Protein AF-A0A2P6U4Z3-F1 (afdb_monomer_lite)

Radius of gyration: 22.41 Å; chains: 1; bounding box: 78×54×44 Å

Foldseek 3Di:
DWDKFDQWDDDDDQDDPQKDKDKDKDWCVVCVVADQDDVSVQVVVQVLCCLQCVVLACWDDQPQFTDRPQAGFKGWTKDGDDTIIMIMITGRQDDDPVRVVVDDDDPDDGPSCVPDDNVVRHDHVVVRDVDPVSSVVSSVVSCVVVVDDDDDDDVVVVVVVCVVPPDPTMDIDDPVVVVVVVVVVVVVVVVVVVVVVVVVVVVVVPDDDD

pLDDT: mean 88.11, std 13.68, range [38.81, 98.31]

Sequence (210 aa):
MTLIRRFTGGGTVVVDQDTLFTSLIMQHQSLPGVEPYPRPVMRYTEHLYDTVFGRHGPFHLRENDYCFGDVKFGGNAQAITKDRWLHHTSLLWDFQQPRMALLKHPDRQPEYRQGRDHLDFVVRLKDRLPCRATLADQLCSSLEAAGFCLQESCLAEAEEALAANKLCGTRQLEWPQVLAEERQRLQQEQGQGQHQDQGLNAATAGTSQA

Organism: Chlorella sorokiniana (NCBI:txid3076)

InterPro domains:
  IPR004143 Biotinyl protein ligase (BPL) and lipoyl protein ligase (LPL), catalytic domain [PF21948] (2-129)
  IPR045864 Class II Aminoacyl-tRNA synthetase/Biotinyl protein ligase (BPL) and lipoyl protein ligase (LPL) [G3DSA:3.30.930.10] (1-177)
  IPR045864 Class II Aminoacyl-tRNA synthetase/Biotinyl protein ligase (BPL) and lipoyl protein ligase (LPL) [SSF55681] (2-162)
  IPR053264 Inactive lipoate--protein ligase 2 [PTHR43506] (2-171)

Secondary structure (DSSP, 8-state):
--EEE-SS-S-----STTEEEEEEEEEGGGSTTS-SSHHHHHHHHHHHHHHHHGGGS-EEEETTEEEETTEEEEEEEEEE-SSEEEEEEEEES---HHHHTTSPPPSS--GGGTT--HHHHB--GGGTSS-HHHHHHHHHHHHHHTTPPP----HHHHHHHHHHS--TT-EEE-HHHHHHHHHHHHHHHHHHHHHHHHHHHHHSSS----

Structure (mmCIF, N/CA/C/O backbone):
data_AF-A0A2P6U4Z3-F1
#
_entry.id   AF-A0A2P6U4Z3-F1
#
loop_
_atom_site.group_PDB
_atom_site.id
_atom_site.type_symbol
_atom_site.label_atom_id
_atom_site.label_alt_id
_atom_site.label_comp_id
_atom_site.label_asym_id
_atom_site.label_entity_id
_atom_site.label_seq_id
_atom_site.pdbx_PDB_ins_code
_atom_site.Cartn_x
_atom_site.Cartn_y
_atom_site.Cartn_z
_atom_site.occupancy
_atom_site.B_iso_or_equiv
_atom_site.auth_seq_id
_atom_site.auth_comp_id
_atom_site.auth_asym_id
_atom_site.auth_atom_id
_atom_site.pdbx_PDB_model_num
ATOM 1 N N . MET A 1 1 ? 2.112 7.466 21.988 1.00 82.25 1 MET A N 1
ATOM 2 C CA . MET A 1 1 ? 1.629 7.204 20.614 1.00 82.25 1 MET A CA 1
ATOM 3 C C . MET A 1 1 ? 2.058 8.366 19.745 1.00 82.25 1 MET A C 1
ATOM 5 O O . MET A 1 1 ? 1.830 9.495 20.154 1.00 82.25 1 MET A O 1
ATOM 9 N N . THR A 1 2 ? 2.695 8.120 18.607 1.00 91.75 2 THR A N 1
ATOM 10 C CA . THR A 1 2 ? 3.101 9.192 17.685 1.00 91.75 2 THR A CA 1
ATOM 11 C C . THR A 1 2 ? 1.980 9.443 16.688 1.00 91.75 2 THR A C 1
ATOM 13 O O . THR A 1 2 ? 1.403 8.490 16.169 1.00 91.75 2 THR A O 1
ATOM 16 N N . LEU A 1 3 ? 1.663 10.710 16.425 1.00 93.38 3 LEU A N 1
ATOM 17 C CA . LEU A 1 3 ? 0.700 11.095 15.401 1.00 93.38 3 LEU A CA 1
ATOM 18 C C . LEU A 1 3 ? 1.446 11.764 14.251 1.00 93.38 3 LEU A C 1
ATOM 20 O O . LEU A 1 3 ? 2.168 12.735 14.459 1.00 93.38 3 LEU A O 1
ATOM 24 N N . ILE A 1 4 ? 1.284 11.241 13.040 1.00 93.25 4 ILE A N 1
ATOM 25 C CA . ILE A 1 4 ? 1.967 11.745 11.848 1.00 93.25 4 ILE A CA 1
ATOM 26 C C . ILE A 1 4 ? 0.913 12.099 10.809 1.00 93.25 4 ILE A C 1
ATOM 28 O O . ILE A 1 4 ? 0.122 11.252 10.394 1.00 93.25 4 ILE A O 1
ATOM 32 N N . ARG A 1 5 ? 0.920 13.352 10.355 1.00 92.44 5 ARG A N 1
ATOM 33 C CA . ARG A 1 5 ? 0.175 13.767 9.169 1.00 92.44 5 ARG A CA 1
ATOM 34 C C . ARG A 1 5 ? 1.081 13.591 7.965 1.00 92.44 5 ARG A C 1
ATOM 36 O O . ARG A 1 5 ? 2.080 14.293 7.849 1.00 92.44 5 ARG A O 1
ATOM 43 N N . ARG A 1 6 ? 0.735 12.651 7.090 1.00 92.38 6 ARG A N 1
ATOM 44 C CA . ARG A 1 6 ? 1.412 12.456 5.802 1.00 92.38 6 ARG A CA 1
ATOM 45 C C . ARG A 1 6 ? 0.993 13.533 4.797 1.00 92.38 6 ARG A C 1
ATOM 47 O O . ARG A 1 6 ? -0.064 14.145 4.944 1.00 92.38 6 ARG A O 1
ATOM 54 N N . PHE A 1 7 ? 1.814 13.727 3.769 1.00 91.88 7 PHE A N 1
ATOM 55 C CA . PHE A 1 7 ? 1.531 14.672 2.684 1.00 91.88 7 PHE A CA 1
ATOM 56 C C . PHE A 1 7 ? 0.520 14.149 1.649 1.00 91.88 7 PHE A C 1
ATOM 58 O O . PHE A 1 7 ? -0.078 14.945 0.930 1.00 91.88 7 PHE A O 1
ATOM 65 N N . THR A 1 8 ? 0.325 12.830 1.558 1.00 92.88 8 THR A N 1
ATOM 66 C CA . THR A 1 8 ? -0.699 12.225 0.695 1.00 92.88 8 THR A CA 1
ATOM 67 C C . THR A 1 8 ? -2.089 12.335 1.330 1.00 92.88 8 THR A C 1
ATOM 69 O O . THR A 1 8 ? -2.240 12.410 2.551 1.00 92.88 8 THR A O 1
ATOM 72 N N . GLY A 1 9 ? -3.131 12.342 0.496 1.00 88.88 9 GLY A N 1
ATOM 73 C CA . GLY A 1 9 ? -4.522 12.343 0.962 1.00 88.88 9 GLY A CA 1
ATOM 74 C C . GLY A 1 9 ? -4.973 11.002 1.559 1.00 88.88 9 GLY A C 1
ATOM 75 O O . GLY A 1 9 ? -4.199 10.050 1.664 1.00 88.88 9 GLY A O 1
ATOM 76 N N . GLY A 1 10 ? -6.257 10.911 1.918 1.00 87.38 10 GLY A N 1
ATOM 77 C CA . GLY A 1 10 ? -6.916 9.695 2.415 1.00 87.38 10 GLY A CA 1
ATOM 78 C C . GLY A 1 10 ? -7.147 9.675 3.930 1.00 87.38 10 GLY A C 1
ATOM 79 O O . GLY A 1 10 ? -6.891 10.653 4.627 1.00 87.38 10 GLY A O 1
ATOM 80 N N . GLY A 1 11 ? -7.642 8.544 4.437 1.00 88.56 11 GLY A N 1
ATOM 81 C CA . GLY A 1 11 ? -8.006 8.370 5.848 1.00 88.56 11 GLY A CA 1
ATOM 82 C C . GLY A 1 11 ? -6.823 8.123 6.790 1.00 88.56 11 GLY A C 1
ATOM 83 O O . GLY A 1 11 ? -5.675 7.964 6.361 1.00 88.56 11 G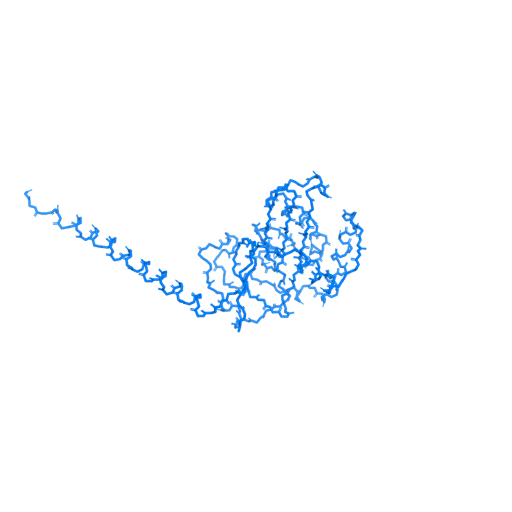LY A O 1
ATOM 84 N N . THR A 1 12 ? -7.119 8.072 8.086 1.00 90.88 12 THR A N 1
ATOM 85 C CA . THR A 1 12 ? -6.168 7.700 9.142 1.00 90.88 12 THR A CA 1
ATOM 86 C C . THR A 1 12 ? -5.951 6.190 9.151 1.00 90.88 12 THR A C 1
ATOM 88 O O . THR A 1 12 ? -6.899 5.423 9.003 1.00 90.88 12 THR A O 1
ATOM 91 N N . VAL A 1 13 ? -4.704 5.772 9.353 1.00 91.56 13 VAL A N 1
ATOM 92 C CA . VAL A 1 13 ? -4.323 4.369 9.546 1.00 91.56 13 VAL A CA 1
ATOM 93 C C . VAL A 1 13 ? -3.592 4.225 10.873 1.00 91.56 13 VAL A C 1
ATOM 95 O O . VAL A 1 13 ? -2.930 5.163 11.321 1.00 91.56 13 VAL A O 1
ATOM 98 N N . VAL A 1 14 ? -3.708 3.054 11.492 1.00 93.00 14 VAL A N 1
ATOM 99 C CA . VAL A 1 14 ? -2.859 2.671 12.620 1.00 93.00 14 VAL A CA 1
ATOM 100 C C . VAL A 1 14 ? -1.681 1.890 12.072 1.00 93.00 14 VAL A C 1
ATOM 102 O O . VAL A 1 14 ? -1.857 1.045 11.200 1.00 93.00 14 VAL A O 1
ATOM 105 N N . VAL A 1 15 ? -0.489 2.220 12.559 1.00 94.12 15 VAL A N 1
ATOM 106 C CA . VAL A 1 15 ? 0.769 1.672 12.064 1.00 94.12 15 VAL A CA 1
ATOM 107 C C . VAL A 1 15 ? 1.508 1.012 13.207 1.00 94.12 15 VAL A C 1
ATOM 109 O O . VAL A 1 15 ? 1.705 1.624 14.260 1.00 94.12 15 VAL A O 1
ATOM 112 N N . ASP A 1 16 ? 1.935 -0.222 12.982 1.00 94.00 16 ASP A N 1
ATOM 113 C CA . ASP A 1 16 ? 2.765 -0.976 13.905 1.00 94.00 16 ASP A CA 1
ATOM 114 C C . ASP A 1 16 ? 3.659 -1.990 13.173 1.00 94.00 16 ASP A C 1
ATOM 116 O O . ASP A 1 16 ? 3.804 -1.942 11.952 1.00 94.00 16 ASP A O 1
ATOM 120 N N . GLN A 1 17 ? 4.276 -2.905 13.924 1.00 95.19 17 GLN A N 1
ATOM 121 C CA . GLN A 1 17 ? 5.178 -3.920 13.386 1.00 95.19 17 GLN A CA 1
ATOM 122 C C . GLN A 1 17 ? 4.522 -4.880 12.378 1.00 95.19 17 GLN A C 1
ATOM 124 O O . GLN A 1 17 ? 5.246 -5.582 11.672 1.00 95.19 17 GLN A O 1
ATOM 129 N N . ASP A 1 18 ? 3.189 -4.937 12.324 1.00 96.94 18 ASP A N 1
ATOM 130 C CA . ASP A 1 18 ? 2.373 -5.765 11.431 1.00 96.94 18 ASP A CA 1
ATOM 131 C C . ASP A 1 18 ? 1.701 -4.949 10.313 1.00 96.94 18 ASP A C 1
ATOM 133 O O . ASP A 1 18 ? 0.864 -5.448 9.559 1.00 96.94 18 ASP A O 1
ATOM 137 N N . THR A 1 19 ? 2.123 -3.698 10.141 1.00 96.25 19 THR A N 1
ATOM 138 C CA . THR A 1 19 ? 1.821 -2.897 8.956 1.00 96.25 19 THR A CA 1
ATOM 139 C C . THR A 1 19 ? 3.025 -2.912 8.023 1.00 96.25 19 THR A C 1
ATOM 141 O O . THR A 1 19 ? 4.116 -2.492 8.402 1.00 96.25 19 THR A O 1
ATOM 144 N N . LEU A 1 20 ? 2.839 -3.380 6.790 1.00 97.06 20 LEU A N 1
ATOM 145 C CA . LEU A 1 20 ? 3.876 -3.327 5.760 1.00 97.06 20 LEU A CA 1
ATOM 146 C C . LEU A 1 20 ? 3.595 -2.152 4.828 1.00 97.06 20 LEU A C 1
ATOM 148 O O . LEU A 1 20 ? 2.445 -1.911 4.463 1.00 97.06 20 LEU A O 1
ATOM 152 N N . PHE A 1 21 ? 4.638 -1.435 4.424 1.00 95.81 21 PHE A N 1
ATOM 153 C CA . PHE A 1 21 ? 4.514 -0.351 3.456 1.00 95.81 21 PHE A CA 1
ATOM 154 C C . PHE A 1 21 ? 5.236 -0.687 2.170 1.00 95.81 21 PHE A C 1
ATOM 156 O O . PHE A 1 21 ? 6.383 -1.127 2.181 1.00 95.81 21 PHE A O 1
ATOM 163 N N . THR A 1 22 ? 4.574 -0.392 1.063 1.00 95.69 22 THR A N 1
ATOM 164 C CA . THR A 1 22 ? 5.191 -0.314 -0.257 1.00 95.69 22 THR A CA 1
ATOM 165 C C . THR A 1 22 ? 4.991 1.092 -0.795 1.00 95.69 22 THR A C 1
ATOM 167 O O . THR A 1 22 ? 4.013 1.772 -0.476 1.00 95.69 22 THR A O 1
ATOM 170 N N . SER A 1 23 ? 5.949 1.585 -1.571 1.00 94.62 23 SER A N 1
ATOM 171 C CA . SER A 1 23 ? 5.854 2.888 -2.223 1.00 94.62 23 SER A CA 1
ATOM 172 C C . SER A 1 23 ? 6.515 2.816 -3.587 1.00 94.62 23 SER A C 1
ATOM 174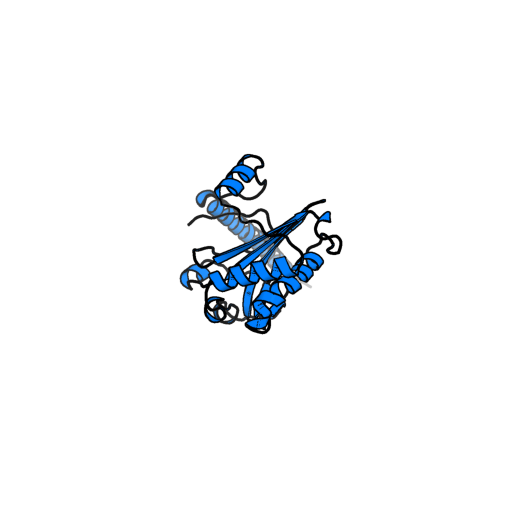 O O . SER A 1 23 ? 7.671 2.425 -3.697 1.00 94.62 23 SER A O 1
ATOM 176 N N . LEU A 1 24 ? 5.782 3.224 -4.616 1.00 94.69 24 LEU A N 1
ATOM 177 C CA . LEU A 1 24 ? 6.317 3.507 -5.937 1.00 94.69 24 LEU A CA 1
ATOM 178 C C . LEU A 1 24 ? 6.502 5.017 -6.044 1.00 94.69 24 LEU A C 1
ATOM 180 O O . LEU A 1 24 ? 5.533 5.767 -5.911 1.00 94.69 24 LEU A O 1
ATOM 184 N N . ILE A 1 25 ? 7.743 5.453 -6.256 1.00 92.69 25 ILE A N 1
ATOM 185 C CA . ILE A 1 25 ? 8.117 6.859 -6.432 1.00 92.69 25 ILE A CA 1
ATOM 186 C C . ILE A 1 25 ? 8.669 6.997 -7.844 1.00 92.69 25 ILE A C 1
ATOM 188 O O . ILE A 1 25 ? 9.795 6.595 -8.120 1.00 92.69 25 ILE A O 1
ATOM 192 N N . MET A 1 26 ? 7.858 7.538 -8.746 1.00 92.94 26 MET A N 1
ATOM 193 C CA . MET A 1 26 ? 8.090 7.410 -10.181 1.00 92.94 26 MET A CA 1
ATOM 194 C C . MET A 1 26 ? 8.131 8.768 -10.866 1.00 92.94 26 MET A C 1
ATOM 196 O O . MET A 1 26 ? 7.377 9.683 -10.532 1.00 92.94 26 MET A O 1
ATOM 200 N N . GLN A 1 27 ? 8.997 8.889 -11.871 1.00 93.38 27 GLN A N 1
ATOM 201 C CA . GLN A 1 27 ? 8.880 9.949 -12.869 1.00 93.38 27 GLN A CA 1
ATOM 202 C C . GLN A 1 27 ? 7.844 9.532 -13.908 1.00 93.38 27 GLN A C 1
ATOM 204 O O . GLN A 1 27 ? 7.763 8.357 -14.260 1.00 93.38 27 GLN A O 1
ATOM 209 N N . HIS A 1 28 ? 7.089 10.487 -14.446 1.00 90.19 28 HIS A N 1
ATOM 210 C CA . HIS A 1 28 ? 6.055 10.189 -15.446 1.00 90.19 28 HIS A CA 1
ATOM 211 C C . HIS A 1 28 ? 6.643 9.483 -16.671 1.00 90.19 28 HIS A C 1
ATOM 213 O O . HIS A 1 28 ? 6.102 8.495 -17.154 1.00 90.19 28 HIS A O 1
ATOM 219 N N . GLN A 1 29 ? 7.818 9.934 -17.110 1.00 90.75 29 GLN A N 1
ATOM 220 C CA . GLN A 1 29 ? 8.531 9.364 -18.252 1.00 90.75 29 GLN A CA 1
ATOM 221 C C . GLN A 1 29 ? 9.011 7.919 -18.046 1.00 90.75 29 GLN A C 1
ATOM 223 O O . GLN A 1 29 ? 9.297 7.241 -19.026 1.00 90.75 29 GLN A O 1
ATOM 228 N N . SER A 1 30 ? 9.105 7.435 -16.801 1.00 90.38 30 SER A N 1
ATOM 229 C CA . SER A 1 30 ? 9.508 6.051 -16.517 1.00 90.38 30 SER A CA 1
ATOM 230 C C . SER A 1 30 ? 8.414 5.042 -16.872 1.00 90.38 30 SER A C 1
ATOM 232 O O . SER A 1 30 ? 8.708 3.864 -17.035 1.00 90.38 30 SER A O 1
ATOM 234 N N . LEU A 1 31 ? 7.162 5.495 -16.993 1.00 89.38 31 LEU A N 1
ATOM 235 C CA . LEU A 1 31 ? 6.009 4.680 -17.370 1.00 89.38 31 LEU A CA 1
ATOM 236 C C . LEU A 1 31 ? 5.146 5.454 -18.383 1.00 89.38 31 LEU A C 1
ATOM 238 O O . LEU A 1 31 ? 4.062 5.918 -18.037 1.00 89.38 31 LEU A O 1
ATOM 242 N N . PRO A 1 32 ? 5.596 5.599 -19.646 1.00 84.31 32 PRO A N 1
ATOM 243 C CA . PRO A 1 32 ? 4.950 6.474 -20.630 1.00 84.31 32 PRO A CA 1
ATOM 244 C C . PRO A 1 32 ? 3.515 6.055 -20.996 1.00 84.31 32 PRO A C 1
ATOM 246 O O . PRO A 1 32 ? 2.753 6.874 -21.496 1.00 84.31 32 PRO A O 1
ATOM 249 N N . GLY A 1 33 ? 3.131 4.798 -20.739 1.00 87.31 33 GLY A N 1
ATOM 250 C CA . GLY A 1 33 ? 1.762 4.303 -20.925 1.00 87.31 33 GLY A CA 1
ATOM 251 C C . GLY A 1 33 ? 0.817 4.568 -19.747 1.00 87.31 33 GLY A C 1
ATOM 252 O O . GLY A 1 33 ? -0.358 4.213 -19.823 1.00 87.31 33 GLY A O 1
ATOM 253 N N . VAL A 1 34 ? 1.308 5.161 -18.655 1.00 91.88 34 VAL A N 1
ATOM 254 C CA . VAL A 1 34 ? 0.525 5.442 -17.447 1.00 91.88 34 VAL A CA 1
ATOM 255 C C . VAL A 1 34 ? 0.383 6.947 -17.299 1.00 91.88 34 VAL A C 1
ATOM 257 O O . VAL A 1 34 ? 1.321 7.648 -16.921 1.00 91.88 34 VAL A O 1
ATOM 260 N N . GLU A 1 35 ? -0.815 7.454 -17.579 1.00 91.06 35 GLU A N 1
ATOM 261 C CA . GLU A 1 35 ? -1.101 8.864 -17.346 1.00 91.06 35 GLU A CA 1
ATOM 262 C C . GLU A 1 35 ? -0.942 9.205 -15.854 1.00 91.06 35 GLU A C 1
ATOM 264 O O . GLU A 1 35 ? -1.333 8.417 -14.985 1.00 91.06 35 GLU A O 1
ATOM 269 N N . PRO A 1 36 ? -0.421 10.392 -15.519 1.00 88.62 36 PRO A N 1
ATOM 270 C CA . PRO A 1 36 ? -0.170 10.780 -14.141 1.00 88.62 36 PRO A CA 1
ATOM 271 C C . PRO A 1 36 ? -1.447 11.276 -13.464 1.00 88.62 36 PRO A C 1
ATOM 273 O O . PRO A 1 36 ? -1.555 12.421 -13.038 1.00 88.62 36 PRO A O 1
ATOM 276 N N . TYR A 1 37 ? -2.443 10.407 -13.371 1.00 92.88 37 TYR A N 1
ATOM 277 C CA . TYR A 1 37 ? -3.693 10.660 -12.670 1.00 92.88 37 TYR A CA 1
ATOM 278 C C . TYR A 1 37 ? -4.000 9.494 -11.734 1.00 92.88 37 TYR A C 1
ATOM 280 O O . TYR A 1 37 ? -3.524 8.378 -11.967 1.00 92.88 37 TYR A O 1
ATOM 288 N N . PRO A 1 38 ? -4.827 9.704 -10.692 1.00 92.81 38 PRO A N 1
ATOM 289 C CA . PRO A 1 38 ? -5.050 8.671 -9.690 1.00 92.81 38 PRO A CA 1
ATOM 290 C C . PRO A 1 38 ? -5.514 7.336 -10.282 1.00 92.81 38 PRO A C 1
ATOM 292 O O . PRO A 1 38 ? -4.910 6.300 -10.026 1.00 92.81 38 PRO A O 1
ATOM 295 N N . ARG A 1 39 ? -6.540 7.355 -11.145 1.00 94.69 39 ARG A N 1
ATOM 296 C CA . ARG A 1 39 ? -7.138 6.133 -11.709 1.00 94.69 39 ARG A CA 1
ATOM 297 C C . ARG A 1 39 ? -6.183 5.341 -12.618 1.00 94.69 39 ARG A C 1
ATOM 299 O O . ARG A 1 39 ? -6.082 4.137 -12.401 1.00 94.69 39 ARG A O 1
ATOM 306 N N . PRO A 1 40 ? -5.490 5.944 -13.603 1.00 95.12 40 PRO A N 1
ATOM 307 C CA . PRO A 1 40 ? -4.485 5.233 -14.393 1.00 95.12 40 PRO A CA 1
ATOM 308 C C . PRO A 1 40 ? -3.374 4.607 -13.545 1.00 95.12 40 PRO A C 1
ATOM 310 O O . PRO A 1 40 ? -3.073 3.432 -13.736 1.00 95.12 40 PRO A O 1
ATOM 313 N N . VAL A 1 41 ? -2.831 5.339 -12.561 1.00 95.44 41 VAL A N 1
ATOM 314 C CA . VAL A 1 41 ? -1.803 4.795 -11.658 1.00 95.44 41 VAL A CA 1
ATOM 315 C C . VAL A 1 41 ? -2.357 3.616 -10.856 1.00 95.44 41 VAL A C 1
ATOM 317 O O . VAL A 1 41 ? -1.706 2.581 -10.795 1.00 95.44 41 VAL A O 1
ATOM 320 N N . MET A 1 42 ? -3.570 3.726 -10.302 1.00 95.94 42 MET A N 1
ATOM 321 C CA . MET A 1 42 ? -4.197 2.627 -9.554 1.00 95.94 42 MET A CA 1
ATOM 322 C C . MET A 1 42 ? -4.452 1.386 -10.426 1.00 95.94 42 MET A C 1
ATOM 324 O O . MET A 1 42 ? -4.260 0.273 -9.956 1.00 95.94 42 MET A O 1
ATOM 328 N N . ARG A 1 43 ? -4.865 1.553 -11.692 1.00 96.00 43 ARG A N 1
ATOM 329 C CA . ARG A 1 43 ? -5.051 0.431 -12.636 1.00 96.00 43 ARG A CA 1
ATOM 330 C C . ARG A 1 43 ? -3.734 -0.258 -12.970 1.00 96.00 43 ARG A C 1
ATOM 332 O O . ARG A 1 43 ? -3.673 -1.480 -13.046 1.00 96.00 43 ARG A O 1
ATOM 339 N N . TYR A 1 44 ? -2.679 0.527 -13.170 1.00 95.81 44 TYR A N 1
ATOM 340 C CA . TYR A 1 44 ? -1.343 -0.014 -13.386 1.00 95.81 44 TYR A CA 1
ATOM 341 C C . TYR A 1 44 ? -0.876 -0.823 -12.170 1.00 95.81 44 TYR A C 1
ATOM 343 O O . TYR A 1 44 ? -0.420 -1.957 -12.318 1.00 95.81 44 TYR A O 1
ATOM 351 N N . THR A 1 45 ? -1.028 -0.272 -10.962 1.00 96.38 45 THR A N 1
ATOM 352 C CA . THR A 1 45 ? -0.616 -0.972 -9.743 1.00 96.38 45 THR A CA 1
ATOM 353 C C . THR A 1 45 ? -1.500 -2.174 -9.442 1.00 96.38 45 THR A C 1
ATOM 355 O O . THR A 1 45 ? -0.973 -3.178 -8.987 1.00 96.38 45 THR A O 1
ATOM 358 N N . GLU A 1 46 ? -2.799 -2.136 -9.751 1.00 97.38 46 GLU A N 1
ATOM 359 C CA . GLU A 1 46 ? -3.670 -3.316 -9.697 1.00 97.38 46 GLU A CA 1
ATOM 360 C C . GLU A 1 46 ? -3.092 -4.456 -10.544 1.00 97.38 46 GLU A C 1
ATOM 362 O O . GLU A 1 46 ? -2.904 -5.549 -10.026 1.00 97.38 46 GLU A O 1
ATOM 367 N N . HIS A 1 47 ? -2.714 -4.200 -11.799 1.00 96.56 47 HIS A N 1
ATOM 36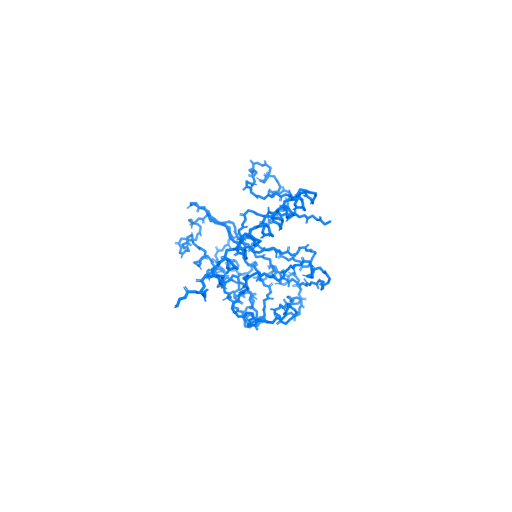8 C CA . HIS A 1 47 ? -2.117 -5.235 -12.646 1.00 96.56 47 HIS A CA 1
ATOM 369 C C . HIS A 1 47 ? -0.793 -5.775 -12.081 1.00 96.56 47 HIS A C 1
ATOM 371 O O . HIS A 1 47 ? -0.577 -6.984 -12.058 1.00 96.56 47 HIS A O 1
ATOM 377 N N . LEU A 1 48 ? 0.074 -4.892 -11.573 1.00 96.38 48 LEU A N 1
ATOM 378 C CA . LEU A 1 48 ? 1.336 -5.282 -10.936 1.00 96.38 48 LEU A CA 1
ATOM 379 C C . LEU A 1 48 ? 1.106 -6.165 -9.697 1.00 96.38 48 LEU A C 1
ATOM 381 O O . LEU A 1 48 ? 1.807 -7.155 -9.488 1.00 96.38 48 LEU A O 1
ATOM 385 N N . TYR A 1 49 ? 0.137 -5.800 -8.859 1.00 97.69 49 TYR A N 1
ATOM 386 C CA . TYR A 1 49 ? -0.173 -6.509 -7.622 1.00 97.69 49 TYR A CA 1
ATOM 387 C C . TYR A 1 49 ? -0.995 -7.779 -7.849 1.00 97.69 49 TYR A C 1
ATOM 389 O O . TYR A 1 49 ? -0.894 -8.697 -7.038 1.00 97.69 49 TYR A O 1
ATOM 397 N N . ASP A 1 50 ? -1.743 -7.890 -8.946 1.00 98.00 50 ASP A N 1
ATOM 398 C CA . ASP A 1 50 ? -2.476 -9.107 -9.302 1.00 98.00 50 ASP A CA 1
ATOM 399 C C . ASP A 1 50 ? -1.528 -10.293 -9.529 1.00 98.00 50 ASP A C 1
ATOM 401 O O . ASP A 1 50 ? -1.780 -11.400 -9.054 1.00 98.00 50 ASP A O 1
ATOM 405 N N . THR A 1 51 ? -0.352 -10.061 -10.122 1.00 97.44 51 THR A N 1
ATOM 406 C CA . THR A 1 51 ? 0.658 -11.123 -10.283 1.00 97.44 51 THR A CA 1
ATOM 407 C C . THR A 1 51 ? 1.194 -11.638 -8.936 1.00 97.44 51 THR A C 1
ATOM 409 O O . THR A 1 51 ? 1.648 -12.785 -8.846 1.00 97.44 51 THR A O 1
ATOM 412 N N . VAL A 1 52 ? 1.114 -10.823 -7.877 1.00 97.50 52 VAL A N 1
ATOM 413 C CA . VAL A 1 52 ? 1.553 -11.146 -6.512 1.00 97.50 52 VAL A CA 1
ATOM 414 C C . VAL A 1 52 ? 0.419 -11.780 -5.715 1.00 97.50 52 VAL A C 1
ATOM 416 O O . VAL A 1 52 ? 0.586 -12.864 -5.163 1.00 97.50 52 VAL A O 1
ATOM 419 N N . PHE A 1 53 ? -0.740 -11.127 -5.658 1.00 98.12 53 PHE A N 1
ATOM 420 C CA . PHE A 1 53 ? -1.844 -11.502 -4.779 1.00 98.12 53 PHE A CA 1
ATOM 421 C C . PHE A 1 53 ? -2.872 -12.421 -5.440 1.00 98.12 53 PHE A C 1
ATOM 423 O O . PHE A 1 53 ? -3.454 -13.241 -4.734 1.00 98.12 53 PHE A O 1
ATOM 430 N N . GLY A 1 54 ? -3.055 -12.378 -6.762 1.00 97.38 54 GLY A N 1
ATOM 431 C CA . GLY A 1 54 ? -4.045 -13.193 -7.480 1.00 97.38 54 GLY A CA 1
ATOM 432 C C . GLY A 1 54 ? -3.847 -14.706 -7.308 1.00 97.38 54 GLY A C 1
ATOM 433 O O . GLY A 1 54 ? -4.798 -15.483 -7.349 1.00 97.38 54 GLY A O 1
ATOM 434 N N . ARG A 1 55 ? -2.618 -15.143 -7.004 1.00 95.44 55 ARG A N 1
ATOM 435 C CA . ARG A 1 55 ? -2.301 -16.547 -6.673 1.00 95.44 55 ARG A CA 1
ATOM 436 C C . ARG A 1 55 ? -2.724 -16.981 -5.259 1.00 95.44 55 ARG A C 1
ATOM 438 O O . ARG A 1 55 ? -2.713 -18.173 -4.972 1.00 95.44 55 ARG A O 1
ATOM 445 N N . HIS A 1 56 ? -3.084 -16.039 -4.384 1.00 96.38 56 HIS A N 1
ATOM 446 C CA . HIS A 1 56 ? -3.488 -16.279 -2.985 1.00 96.38 56 HIS A CA 1
ATOM 447 C C . HIS A 1 56 ? -4.992 -16.059 -2.747 1.00 96.38 56 HIS A C 1
ATOM 449 O O . HIS A 1 56 ? -5.489 -16.230 -1.630 1.00 96.38 56 HIS A O 1
ATOM 455 N N . GLY A 1 57 ? -5.732 -15.678 -3.790 1.00 96.06 57 GLY A N 1
ATOM 456 C CA . GLY A 1 57 ? -7.170 -15.444 -3.743 1.00 96.06 57 GLY A CA 1
ATOM 457 C C . GLY A 1 57 ? -7.635 -14.459 -4.819 1.00 96.06 57 GLY A C 1
ATOM 458 O O . GLY A 1 57 ? -6.814 -13.938 -5.567 1.00 96.06 57 GLY A O 1
ATOM 459 N N . PRO A 1 58 ? -8.948 -14.177 -4.889 1.00 97.12 58 PRO A N 1
ATOM 460 C CA . PRO A 1 58 ? -9.510 -13.243 -5.863 1.00 97.12 58 PRO A CA 1
ATOM 461 C C . PRO A 1 58 ? -9.075 -11.809 -5.542 1.00 97.12 58 PRO A C 1
ATOM 463 O O . PRO A 1 58 ? -9.701 -11.140 -4.726 1.00 97.12 58 PRO A O 1
ATOM 466 N N . PHE A 1 59 ? -7.970 -11.354 -6.123 1.00 98.25 59 PHE A N 1
ATOM 467 C CA . PHE A 1 59 ? -7.455 -10.007 -5.910 1.00 98.25 59 PHE A CA 1
ATOM 468 C C . PHE A 1 59 ? -8.258 -8.979 -6.713 1.00 98.25 59 PHE A C 1
ATOM 470 O O . PHE A 1 59 ? -8.527 -9.177 -7.896 1.00 98.25 59 PHE A O 1
ATOM 477 N N . HIS A 1 60 ? -8.626 -7.873 -6.068 1.00 97.00 60 HIS A N 1
ATOM 478 C CA . HIS A 1 60 ? -9.331 -6.769 -6.713 1.00 97.00 60 HIS A CA 1
ATOM 479 C C . HIS A 1 60 ? -8.860 -5.420 -6.184 1.00 97.00 60 HIS A C 1
ATOM 481 O O . HIS A 1 60 ? -8.650 -5.252 -4.976 1.00 97.00 60 HIS A O 1
ATOM 487 N N . LEU A 1 61 ? -8.817 -4.428 -7.073 1.00 97.50 61 LEU A N 1
ATOM 488 C CA . LEU A 1 61 ? -8.908 -3.033 -6.683 1.00 97.50 61 LEU A CA 1
ATOM 489 C C . LEU A 1 61 ? -10.379 -2.630 -6.513 1.00 97.50 61 LEU A C 1
ATOM 491 O O . LEU A 1 61 ? -11.151 -2.601 -7.473 1.00 97.50 61 LEU A O 1
ATOM 495 N N . ARG A 1 62 ? -10.770 -2.238 -5.298 1.00 95.81 62 ARG A N 1
ATOM 496 C CA . ARG A 1 62 ? -12.086 -1.642 -5.027 1.00 95.81 62 ARG A CA 1
ATOM 497 C C . ARG A 1 62 ? -11.924 -0.226 -4.502 1.00 95.81 62 ARG A C 1
ATOM 499 O O . ARG A 1 62 ? -11.438 -0.007 -3.397 1.00 95.81 62 ARG A O 1
ATOM 506 N N . GLU A 1 63 ? -12.346 0.746 -5.306 1.00 92.69 63 GLU A N 1
ATOM 507 C CA . GLU A 1 63 ? -12.098 2.171 -5.061 1.00 92.69 63 GLU A CA 1
ATOM 508 C C . GLU A 1 63 ? -10.595 2.462 -4.894 1.00 92.69 63 GLU A C 1
ATOM 510 O O . GLU A 1 63 ? -9.875 2.510 -5.887 1.00 92.69 63 GLU A O 1
ATOM 515 N N . ASN A 1 64 ? -10.116 2.642 -3.659 1.00 93.31 64 ASN A N 1
ATOM 516 C CA . ASN A 1 64 ? -8.702 2.865 -3.339 1.00 93.31 64 ASN A CA 1
ATOM 517 C C . ASN A 1 64 ? -8.095 1.713 -2.519 1.00 93.31 64 ASN A C 1
ATOM 519 O O . ASN A 1 64 ? -6.993 1.851 -1.988 1.00 93.31 64 ASN A O 1
ATOM 523 N N . ASP A 1 65 ? -8.796 0.590 -2.401 1.00 96.75 65 ASP A N 1
ATOM 524 C CA . ASP A 1 65 ? -8.431 -0.518 -1.528 1.00 96.75 65 ASP A CA 1
ATOM 525 C C . ASP A 1 65 ? -8.038 -1.759 -2.324 1.00 96.75 65 ASP A C 1
ATOM 527 O O . ASP A 1 65 ? -8.640 -2.075 -3.348 1.00 96.75 65 ASP A O 1
ATOM 531 N N . TYR A 1 66 ? -7.048 -2.484 -1.813 1.00 98.12 66 TYR A N 1
ATOM 532 C CA . TYR A 1 66 ? -6.739 -3.830 -2.276 1.00 98.12 66 TYR A CA 1
ATOM 533 C C . TYR A 1 66 ? -7.469 -4.854 -1.418 1.00 98.12 66 TYR A C 1
ATOM 535 O O . TYR A 1 66 ? -7.399 -4.818 -0.181 1.00 98.12 66 TYR A O 1
ATOM 543 N N . CYS A 1 67 ? -8.165 -5.763 -2.092 1.00 98.31 67 CYS A N 1
ATOM 544 C CA . CYS A 1 67 ? -9.074 -6.714 -1.475 1.00 98.31 67 CYS A CA 1
ATOM 545 C C . CYS A 1 67 ? -8.822 -8.135 -1.974 1.00 98.31 67 CYS A C 1
ATOM 547 O O . CYS A 1 67 ? -8.440 -8.340 -3.124 1.00 98.31 67 CYS A O 1
ATOM 549 N N . PHE A 1 68 ? -9.108 -9.113 -1.115 1.00 98.12 68 PHE A N 1
ATOM 550 C CA . PHE A 1 68 ? -9.430 -10.469 -1.548 1.00 98.12 68 PHE A CA 1
ATOM 551 C C . PHE A 1 68 ? -10.955 -10.598 -1.587 1.00 98.12 68 PHE A C 1
ATOM 553 O O . PHE A 1 68 ? -11.600 -10.618 -0.542 1.00 98.12 68 PHE A O 1
ATOM 560 N N . GLY A 1 69 ? -11.555 -10.639 -2.774 1.00 96.06 69 GLY A N 1
ATOM 561 C CA . GLY A 1 69 ? -13.003 -10.544 -2.941 1.00 96.06 69 GLY A CA 1
ATOM 562 C C . GLY A 1 69 ? -13.497 -9.198 -2.415 1.00 96.06 69 GLY A C 1
ATOM 563 O O . GLY A 1 69 ? -13.154 -8.146 -2.955 1.00 96.06 69 GLY A O 1
ATOM 564 N N . ASP A 1 70 ? -14.252 -9.238 -1.317 1.00 96.19 70 ASP A N 1
ATOM 565 C CA . ASP A 1 70 ? -14.820 -8.053 -0.666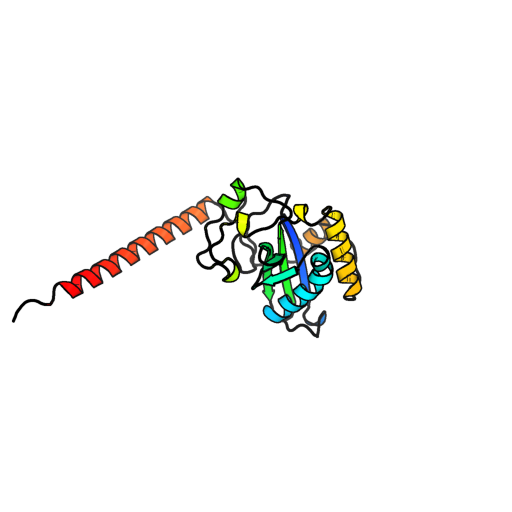 1.00 96.19 70 ASP A CA 1
ATOM 566 C C . ASP A 1 70 ? -14.183 -7.741 0.693 1.00 96.19 70 ASP A C 1
ATOM 568 O O . ASP A 1 70 ? -14.699 -6.897 1.429 1.00 96.19 70 ASP A O 1
ATOM 572 N N . VAL A 1 71 ? -13.085 -8.409 1.063 1.00 97.12 71 VAL A N 1
ATOM 573 C CA . VAL A 1 71 ? -12.358 -8.126 2.309 1.00 97.12 71 VAL A CA 1
ATOM 574 C C . VAL A 1 71 ? -11.045 -7.407 2.028 1.00 97.12 71 VAL A C 1
ATOM 576 O O . VAL A 1 71 ? -10.201 -7.870 1.261 1.00 97.12 71 VAL A O 1
ATOM 579 N N . LYS A 1 72 ? -10.881 -6.240 2.647 1.00 97.50 72 LYS A N 1
ATOM 580 C CA . LYS A 1 72 ? -9.755 -5.328 2.457 1.00 97.50 72 LYS A CA 1
ATOM 581 C C . LYS A 1 72 ? -8.512 -5.806 3.200 1.00 97.50 72 LYS A C 1
ATOM 583 O O . LYS A 1 72 ? -8.573 -6.110 4.385 1.00 97.50 72 LYS A O 1
ATOM 588 N N . PHE A 1 73 ? -7.363 -5.758 2.540 1.00 97.69 73 PHE A N 1
ATOM 589 C CA . PHE A 1 73 ? -6.057 -5.947 3.182 1.00 97.69 73 PHE A CA 1
ATOM 590 C C . PHE A 1 73 ? -5.065 -4.826 2.865 1.00 97.69 73 PHE A C 1
ATOM 592 O O . PHE A 1 73 ? -4.034 -4.725 3.521 1.00 97.69 73 PHE A O 1
ATOM 599 N N . GLY A 1 74 ? -5.342 -3.986 1.865 1.00 97.25 74 GLY A N 1
ATOM 600 C CA . GLY A 1 74 ? -4.473 -2.879 1.484 1.00 97.25 74 GLY A CA 1
ATOM 601 C C . GLY A 1 74 ? -5.248 -1.579 1.339 1.00 97.25 74 GLY A C 1
ATOM 602 O O . GLY A 1 74 ? -6.375 -1.575 0.852 1.00 97.25 74 GLY A O 1
ATOM 603 N N . GLY A 1 75 ? -4.653 -0.470 1.769 1.00 96.56 75 GLY A N 1
ATOM 604 C CA . GLY A 1 75 ? -5.178 0.876 1.541 1.00 96.56 75 GLY A CA 1
ATOM 605 C C . GLY A 1 75 ? -4.165 1.716 0.780 1.00 96.56 75 GLY A C 1
ATOM 606 O O . GLY A 1 75 ? -3.001 1.767 1.179 1.00 96.56 75 GLY A O 1
ATOM 607 N N . ASN A 1 76 ? -4.606 2.370 -0.293 1.00 97.25 76 ASN A N 1
ATOM 608 C CA . ASN A 1 76 ? -3.732 3.156 -1.154 1.00 97.25 76 ASN A CA 1
ATOM 609 C C . ASN A 1 76 ? -3.912 4.657 -0.942 1.00 97.25 76 ASN A C 1
ATOM 611 O O . ASN A 1 76 ? -5.014 5.154 -0.697 1.00 97.25 76 ASN A O 1
ATOM 615 N N . ALA A 1 77 ? -2.818 5.394 -1.097 1.00 95.69 77 ALA A N 1
ATOM 616 C CA . ALA A 1 77 ? -2.841 6.844 -1.193 1.00 95.69 77 ALA A CA 1
ATOM 617 C C . ALA A 1 77 ? -1.754 7.341 -2.151 1.00 95.69 77 ALA A C 1
ATOM 619 O O . ALA A 1 77 ? -0.736 6.686 -2.384 1.00 95.69 77 ALA A O 1
ATOM 620 N N . GLN A 1 78 ? -2.008 8.498 -2.754 1.00 95.44 78 GLN A N 1
ATOM 621 C CA . GLN A 1 78 ? -1.187 9.030 -3.832 1.00 95.44 78 GLN A CA 1
ATOM 622 C C . GLN A 1 78 ? -0.883 10.511 -3.627 1.00 95.44 78 GLN A C 1
ATOM 624 O O . GLN A 1 78 ? -1.644 11.246 -2.992 1.00 95.44 78 GLN A O 1
ATOM 629 N N . ALA A 1 79 ? 0.230 10.940 -4.211 1.00 93.94 79 ALA A N 1
ATOM 630 C CA . ALA A 1 79 ? 0.547 12.335 -4.470 1.00 93.94 79 ALA A CA 1
ATOM 631 C C . ALA A 1 79 ? 1.062 12.439 -5.899 1.00 93.94 79 ALA A C 1
ATOM 633 O O . ALA A 1 79 ? 1.917 11.663 -6.315 1.00 93.94 79 ALA A O 1
ATOM 634 N N . ILE A 1 80 ? 0.535 13.394 -6.649 1.00 93.19 80 ILE A N 1
ATOM 635 C CA . ILE A 1 80 ? 0.863 13.576 -8.056 1.00 93.19 80 ILE A CA 1
ATOM 636 C C . ILE A 1 80 ? 1.292 15.023 -8.235 1.00 93.19 80 ILE A C 1
ATOM 638 O O . ILE A 1 80 ? 0.631 15.947 -7.764 1.00 93.19 80 ILE A O 1
ATOM 642 N N . THR A 1 81 ? 2.426 15.202 -8.892 1.00 90.31 81 THR A N 1
ATOM 643 C CA . THR A 1 81 ? 2.988 16.497 -9.271 1.00 90.31 81 THR A CA 1
ATOM 644 C C . THR A 1 81 ? 3.091 16.557 -10.792 1.00 90.31 81 THR A C 1
ATOM 646 O O . THR A 1 81 ? 2.614 15.660 -11.478 1.00 90.31 81 THR A O 1
ATOM 649 N N . LYS A 1 82 ? 3.704 17.606 -11.345 1.00 86.44 82 LYS A N 1
ATOM 650 C CA . LYS A 1 82 ? 3.808 17.770 -12.800 1.00 86.44 82 LYS A CA 1
ATOM 651 C C . LYS A 1 82 ? 4.574 16.633 -13.489 1.00 86.44 82 LYS A C 1
ATOM 653 O O . LYS A 1 82 ? 4.129 16.172 -14.533 1.00 86.44 82 LYS A O 1
ATOM 658 N N . ASP A 1 83 ? 5.688 16.198 -12.901 1.00 88.56 83 ASP A N 1
ATOM 659 C CA . ASP A 1 83 ? 6.633 15.269 -13.545 1.00 88.56 83 ASP A CA 1
ATOM 660 C C . ASP A 1 83 ? 6.839 13.969 -12.751 1.00 88.56 83 ASP A C 1
ATOM 662 O O . ASP A 1 83 ? 7.567 13.072 -13.185 1.00 88.56 83 ASP A O 1
ATOM 666 N N . ARG A 1 84 ? 6.237 13.869 -11.560 1.00 92.25 84 ARG A N 1
ATOM 667 C CA . ARG A 1 84 ? 6.403 12.735 -10.644 1.00 92.25 84 ARG A CA 1
ATOM 668 C C . ARG A 1 84 ? 5.097 12.366 -9.972 1.00 92.25 84 ARG A C 1
ATOM 670 O O . ARG A 1 84 ? 4.320 13.249 -9.597 1.00 92.25 84 ARG A O 1
ATOM 677 N N . TRP A 1 85 ? 4.943 11.084 -9.685 1.00 94.00 85 TRP A N 1
ATOM 678 C CA . TRP A 1 85 ? 3.886 10.581 -8.827 1.00 94.00 85 TRP A CA 1
ATOM 679 C C . TRP A 1 85 ? 4.441 9.629 -7.773 1.00 94.00 85 TRP A C 1
ATOM 681 O O . TRP A 1 85 ? 5.461 8.965 -7.957 1.00 94.00 85 TRP A O 1
ATOM 691 N N . LEU A 1 86 ? 3.741 9.587 -6.648 1.00 94.44 86 LEU A N 1
ATOM 692 C CA . LEU A 1 86 ? 3.918 8.616 -5.591 1.00 94.44 86 LEU A CA 1
ATOM 693 C C . LEU A 1 86 ? 2.611 7.851 -5.423 1.00 94.44 86 LEU A C 1
ATOM 695 O O . LEU A 1 86 ? 1.544 8.458 -5.322 1.00 94.44 86 LEU A O 1
ATOM 699 N N . HIS A 1 87 ? 2.713 6.531 -5.345 1.00 96.31 87 HIS A N 1
ATOM 700 C CA . HIS A 1 87 ? 1.644 5.646 -4.904 1.00 96.31 87 HIS A CA 1
ATOM 701 C C . HIS A 1 87 ? 2.193 4.794 -3.768 1.00 96.31 87 HIS A C 1
ATOM 703 O O . HIS A 1 87 ? 3.176 4.082 -3.961 1.00 96.31 87 HIS A O 1
ATOM 709 N N . HIS A 1 88 ? 1.579 4.875 -2.592 1.00 95.69 88 HIS A N 1
ATOM 710 C CA . HIS A 1 88 ? 1.933 4.006 -1.480 1.00 95.69 88 HIS A CA 1
ATOM 711 C C . HIS A 1 88 ? 0.756 3.183 -0.998 1.00 95.69 88 HIS A C 1
ATOM 713 O O . HIS A 1 88 ? -0.400 3.610 -1.069 1.00 95.69 88 HIS A O 1
ATOM 719 N N . THR A 1 89 ? 1.081 2.013 -0.472 1.00 97.38 89 THR A N 1
ATOM 720 C CA . THR A 1 89 ? 0.111 1.068 0.053 1.00 97.38 89 THR A CA 1
ATOM 721 C C . THR A 1 89 ? 0.495 0.719 1.479 1.00 97.38 89 THR A C 1
ATOM 723 O O . THR A 1 89 ? 1.634 0.341 1.751 1.00 97.38 89 THR A O 1
ATOM 726 N N . SER A 1 90 ? -0.466 0.824 2.396 1.00 97.00 90 SER A N 1
ATOM 727 C CA . SER A 1 90 ? -0.390 0.160 3.696 1.00 97.00 90 SER A CA 1
ATOM 728 C C . SER A 1 90 ? -1.016 -1.225 3.565 1.00 97.00 90 SER A C 1
ATOM 730 O O . SER A 1 90 ? -2.222 -1.326 3.327 1.00 97.00 90 SER A O 1
ATOM 732 N N . LEU A 1 91 ? -0.208 -2.268 3.705 1.00 97.69 91 LEU A N 1
ATOM 733 C CA . LEU A 1 91 ? -0.602 -3.669 3.649 1.00 97.69 91 LEU A CA 1
ATOM 734 C C . LEU A 1 91 ? -0.758 -4.216 5.074 1.00 97.69 91 LEU A C 1
ATOM 736 O O . LEU A 1 91 ? 0.146 -4.105 5.905 1.00 97.69 91 LEU A O 1
ATOM 740 N N . LEU A 1 92 ? -1.913 -4.813 5.347 1.00 97.44 92 LEU A N 1
ATOM 741 C CA . LEU A 1 92 ? -2.308 -5.328 6.651 1.00 97.44 92 LEU A CA 1
ATOM 742 C C . LEU A 1 92 ? -1.761 -6.748 6.841 1.00 97.44 92 LEU A C 1
ATOM 744 O O . LEU A 1 92 ? -2.414 -7.726 6.469 1.00 97.44 92 LEU A O 1
ATOM 748 N N . TRP A 1 93 ? -0.549 -6.879 7.392 1.00 98.19 93 TRP A N 1
ATOM 749 C CA . TRP A 1 93 ? 0.021 -8.199 7.679 1.00 98.19 93 TRP A CA 1
ATOM 750 C C . TRP A 1 93 ? -0.748 -8.907 8.794 1.00 98.19 93 TRP A C 1
ATOM 752 O O . TRP A 1 93 ? -1.183 -10.046 8.623 1.00 98.19 93 TRP A O 1
ATOM 762 N N . ASP A 1 94 ? -0.957 -8.191 9.894 1.00 97.50 94 ASP A N 1
ATOM 763 C CA . ASP A 1 94 ? -1.795 -8.547 11.039 1.00 97.50 94 ASP A CA 1
ATOM 764 C C . ASP A 1 94 ? -2.335 -7.251 11.671 1.00 97.50 94 ASP A C 1
ATOM 766 O O . ASP A 1 94 ? -1.972 -6.149 11.258 1.00 97.50 94 ASP A O 1
ATOM 770 N N . PHE A 1 95 ? -3.193 -7.366 12.681 1.00 93.69 95 PHE A N 1
ATOM 771 C CA . PHE A 1 95 ? -3.564 -6.241 13.527 1.00 93.69 95 PHE A CA 1
ATOM 772 C C . PHE A 1 95 ? -3.998 -6.674 14.922 1.00 93.69 95 PHE A C 1
ATOM 774 O O . PHE A 1 95 ? -4.490 -7.777 15.151 1.00 93.69 95 PHE A O 1
ATOM 781 N N . GLN A 1 96 ? -3.898 -5.736 15.860 1.00 91.31 96 GLN A N 1
ATOM 782 C CA . GLN A 1 96 ? -4.473 -5.879 17.192 1.00 91.31 96 GLN A CA 1
ATOM 783 C C . GLN A 1 96 ? -5.794 -5.113 17.269 1.00 91.31 96 GLN A C 1
ATOM 785 O O . GLN A 1 96 ? -5.828 -3.899 17.064 1.00 91.31 96 GLN A O 1
ATOM 790 N N . GLN A 1 97 ? -6.884 -5.799 17.616 1.00 89.56 97 GLN A N 1
ATOM 791 C CA . GLN A 1 97 ? -8.217 -5.191 17.713 1.00 89.56 97 GLN A CA 1
ATOM 792 C C . GLN A 1 97 ? -8.268 -3.934 18.614 1.00 89.56 97 GLN A C 1
ATOM 794 O O . GLN A 1 97 ? -8.856 -2.942 18.181 1.00 89.56 97 GLN A O 1
ATOM 799 N N . PRO A 1 98 ? -7.599 -3.879 19.791 1.00 91.12 98 PRO A N 1
ATOM 800 C CA . PRO A 1 98 ? -7.579 -2.662 20.610 1.00 91.12 98 PRO A CA 1
ATOM 801 C C . PRO A 1 98 ? -6.941 -1.455 19.912 1.00 91.12 98 PRO A C 1
ATOM 803 O O . PRO A 1 98 ? -7.310 -0.317 20.183 1.00 91.12 98 PRO A O 1
ATOM 806 N N . ARG A 1 99 ? -5.988 -1.690 19.002 1.00 89.69 99 ARG A N 1
ATOM 807 C CA . ARG A 1 99 ? -5.352 -0.630 18.212 1.00 89.69 99 ARG A CA 1
ATOM 808 C C . ARG A 1 99 ? -6.283 -0.136 17.112 1.00 89.69 99 ARG A C 1
ATOM 810 O O . ARG A 1 99 ? -6.386 1.067 16.910 1.00 89.69 99 ARG A O 1
ATOM 817 N N . MET A 1 100 ? -7.011 -1.037 16.456 1.00 85.69 100 MET A N 1
ATOM 818 C CA . MET A 1 100 ? -7.982 -0.658 15.422 1.00 85.69 100 MET A CA 1
ATOM 819 C C . MET A 1 100 ? -9.162 0.141 15.983 1.00 85.69 100 MET A C 1
ATOM 821 O O . MET A 1 100 ? -9.661 1.034 15.305 1.00 85.69 100 MET A O 1
ATOM 825 N N . ALA A 1 101 ? -9.527 -0.080 17.250 1.00 87.19 101 ALA A N 1
ATOM 826 C CA . ALA A 1 101 ? -10.538 0.712 17.953 1.00 87.19 101 ALA A CA 1
ATOM 827 C C . ALA A 1 101 ? -10.162 2.200 18.141 1.00 87.19 101 ALA A C 1
ATOM 829 O O . ALA A 1 101 ? -11.017 3.007 18.498 1.00 87.19 101 ALA A O 1
ATOM 830 N N . LEU A 1 102 ? -8.904 2.590 17.887 1.00 87.62 102 LEU A N 1
ATOM 831 C CA . LEU A 1 102 ? -8.489 3.999 17.870 1.00 87.62 102 LEU A CA 1
ATOM 832 C C . LEU A 1 102 ? -9.036 4.760 16.653 1.00 87.62 102 LEU A C 1
ATOM 834 O O . LEU A 1 102 ? -9.072 5.992 16.659 1.00 87.62 102 LEU A O 1
ATOM 838 N N . LEU A 1 103 ? -9.426 4.047 15.594 1.00 85.56 103 LEU A N 1
ATOM 839 C CA . LEU A 1 103 ? -9.988 4.643 14.392 1.00 85.56 103 LEU A CA 1
ATOM 840 C C . LEU A 1 103 ? -11.488 4.866 14.587 1.00 85.56 103 LEU A C 1
ATOM 842 O O . LEU A 1 103 ? -12.249 3.931 14.823 1.00 85.56 103 LEU A O 1
ATOM 846 N N . LYS A 1 104 ? -11.924 6.120 14.439 1.00 80.69 104 LYS A N 1
ATOM 847 C CA . LYS A 1 104 ? -13.352 6.444 14.345 1.00 80.69 104 LYS A CA 1
ATOM 848 C C . LYS A 1 104 ? -13.943 5.799 13.088 1.00 80.69 104 LYS A C 1
ATOM 850 O O . LYS A 1 104 ? -13.246 5.646 12.080 1.00 80.69 104 LYS A O 1
ATOM 855 N N . HIS A 1 105 ? -15.240 5.494 13.120 1.00 74.00 105 HIS A N 1
ATOM 856 C CA . HIS A 1 105 ? -15.958 5.189 11.886 1.00 74.00 105 HIS A CA 1
ATOM 857 C C . HIS A 1 105 ? -15.832 6.383 10.930 1.00 74.00 105 HIS A C 1
ATOM 859 O O . HIS A 1 105 ? -16.100 7.511 11.346 1.00 74.00 105 HIS A O 1
ATOM 865 N N . PRO A 1 106 ? -15.370 6.172 9.687 1.00 73.12 106 PRO A N 1
ATOM 866 C CA . PRO A 1 106 ? -15.218 7.267 8.746 1.00 73.12 106 PRO A CA 1
ATOM 867 C C . PRO A 1 106 ? -16.596 7.741 8.275 1.00 73.12 106 PRO A C 1
ATOM 869 O O . PRO A 1 106 ? -17.430 6.913 7.914 1.00 73.12 106 PRO A O 1
ATOM 872 N N . ASP A 1 107 ? -16.796 9.060 8.195 1.00 74.06 107 ASP A N 1
ATOM 873 C CA . ASP A 1 107 ? -18.036 9.667 7.675 1.00 74.06 107 ASP A CA 1
ATOM 874 C C . ASP A 1 107 ? -18.350 9.196 6.246 1.00 74.06 107 ASP A C 1
ATOM 876 O O . ASP A 1 107 ? -19.504 9.079 5.838 1.00 74.06 107 ASP A O 1
ATOM 880 N N . ARG A 1 108 ? -17.296 8.890 5.480 1.00 80.12 108 ARG A N 1
ATOM 881 C CA . ARG A 1 108 ? -17.371 8.319 4.138 1.00 80.12 108 ARG A CA 1
ATOM 882 C C . ARG A 1 108 ? -16.649 6.978 4.113 1.00 80.12 108 ARG A C 1
ATOM 884 O O . ARG A 1 108 ? -15.421 6.925 4.162 1.00 80.12 108 ARG A O 1
ATOM 891 N N . GLN A 1 109 ? -17.422 5.902 4.031 1.00 86.31 109 GLN A N 1
ATOM 892 C CA . GLN A 1 109 ? -16.922 4.543 3.831 1.00 86.31 109 GLN A CA 1
ATOM 893 C C . GLN A 1 109 ? -17.114 4.110 2.373 1.00 86.31 109 GLN A C 1
ATOM 895 O O . GLN A 1 109 ? -18.023 4.626 1.717 1.00 86.31 109 GLN A O 1
ATOM 900 N N . PRO A 1 110 ? -16.292 3.178 1.865 1.00 90.50 110 PRO A N 1
ATOM 901 C CA . PRO A 1 110 ? -16.494 2.659 0.524 1.00 90.50 110 PRO A CA 1
ATOM 902 C C . PRO A 1 110 ? -17.824 1.903 0.431 1.00 90.50 110 PRO A C 1
ATOM 904 O O . PRO A 1 110 ? -18.245 1.245 1.389 1.00 90.50 110 PRO A O 1
ATOM 907 N N . GLU A 1 111 ? -18.480 1.978 -0.724 1.00 93.56 111 GLU A N 1
ATOM 908 C CA . GLU A 1 111 ? -19.832 1.438 -0.925 1.00 93.56 111 GLU A CA 1
ATOM 909 C C . GLU A 1 111 ? -19.863 -0.083 -0.702 1.00 93.56 111 GLU A C 1
ATOM 911 O O . GLU A 1 111 ? -20.744 -0.617 -0.023 1.00 93.56 111 GLU A O 1
ATOM 916 N N . TYR A 1 112 ? -18.817 -0.778 -1.161 1.00 95.19 112 TYR A N 1
ATOM 917 C CA . TYR A 1 112 ? -18.672 -2.230 -1.024 1.00 95.19 112 TYR A CA 1
ATOM 918 C C . TYR A 1 112 ? -18.443 -2.705 0.426 1.00 95.19 112 TYR A C 1
ATOM 920 O O . TYR A 1 112 ? -18.494 -3.907 0.702 1.00 95.19 112 TYR A O 1
ATOM 928 N N . ARG A 1 113 ? -18.226 -1.794 1.389 1.00 93.19 113 ARG A N 1
ATOM 929 C CA . ARG A 1 113 ? -18.224 -2.163 2.812 1.00 93.19 113 ARG A CA 1
ATOM 930 C C . ARG A 1 113 ? -19.593 -2.666 3.256 1.00 93.19 113 ARG A C 1
ATOM 932 O O . ARG A 1 113 ? -19.642 -3.535 4.123 1.00 93.19 113 ARG A O 1
ATOM 939 N N . GLN A 1 114 ? -20.677 -2.153 2.664 1.00 92.06 114 GLN A N 1
ATOM 940 C CA . GLN A 1 114 ? -22.055 -2.577 2.946 1.00 92.06 114 GLN A CA 1
ATOM 941 C C . GLN A 1 114 ? -22.401 -2.569 4.449 1.00 92.06 114 GLN A C 1
ATOM 943 O O . GLN A 1 114 ? -23.102 -3.442 4.947 1.00 92.06 114 GLN A O 1
ATOM 948 N N . GLY A 1 115 ? -21.862 -1.602 5.201 1.00 88.19 115 GLY A N 1
ATOM 949 C CA . GLY A 1 115 ? -22.114 -1.478 6.641 1.00 88.19 115 GLY A CA 1
ATOM 950 C C . GLY A 1 115 ? -21.474 -2.555 7.525 1.00 88.19 115 GLY A C 1
ATOM 951 O O . GLY A 1 115 ? -21.731 -2.550 8.725 1.00 88.19 115 GLY A O 1
ATOM 952 N N . ARG A 1 116 ? -20.628 -3.442 6.979 1.00 91.75 116 ARG A N 1
ATOM 953 C CA . ARG A 1 116 ? -19.892 -4.442 7.767 1.00 91.75 116 ARG A CA 1
ATOM 954 C C . ARG A 1 116 ? -19.019 -3.789 8.835 1.00 91.75 116 ARG A C 1
ATOM 956 O O . ARG A 1 116 ? -18.370 -2.757 8.589 1.00 91.75 116 ARG A O 1
ATOM 963 N N . ASP A 1 117 ? -18.959 -4.427 9.999 1.00 88.25 117 ASP A N 1
ATOM 964 C CA . ASP A 1 117 ? -18.007 -4.035 11.029 1.00 88.25 117 ASP A CA 1
ATOM 965 C C . ASP A 1 117 ? -16.568 -4.283 10.548 1.00 88.25 117 ASP A C 1
ATOM 967 O O . ASP A 1 117 ? -16.315 -4.967 9.556 1.00 88.25 117 ASP A O 1
ATOM 971 N N . HIS A 1 118 ? -15.604 -3.660 11.215 1.00 88.19 118 HIS A N 1
ATOM 972 C CA . HIS A 1 118 ? -14.204 -3.682 10.839 1.00 88.19 118 HIS A CA 1
ATOM 973 C C . HIS A 1 118 ? -13.663 -5.106 10.673 1.00 88.19 118 HIS A C 1
ATOM 975 O O . HIS A 1 118 ? -13.030 -5.380 9.657 1.00 88.19 118 HIS A O 1
ATOM 981 N N . LEU A 1 119 ? -13.950 -6.013 11.614 1.00 88.81 119 LEU A N 1
ATOM 982 C CA . LEU A 1 119 ? -13.438 -7.391 11.584 1.00 88.81 119 LEU A CA 1
ATOM 983 C C . LEU A 1 119 ? -13.989 -8.220 10.417 1.00 88.81 119 LEU A C 1
ATOM 985 O O . LEU A 1 119 ? -13.286 -9.091 9.919 1.00 88.81 119 LEU A O 1
ATOM 989 N N . ASP A 1 120 ? -15.201 -7.912 9.954 1.00 91.75 120 ASP A N 1
ATOM 990 C CA . ASP A 1 120 ? -15.832 -8.570 8.799 1.00 91.75 120 ASP A CA 1
ATOM 991 C C . ASP A 1 120 ? -15.438 -7.915 7.465 1.00 91.75 120 ASP A C 1
ATOM 993 O O . ASP A 1 120 ? -15.716 -8.428 6.374 1.00 91.75 120 ASP A O 1
ATOM 997 N N . PHE A 1 121 ? -14.840 -6.727 7.540 1.00 93.81 121 PHE A N 1
ATOM 998 C CA . PHE A 1 121 ? -14.458 -5.929 6.387 1.00 93.81 121 PHE A CA 1
ATOM 999 C C . PHE A 1 121 ? -12.988 -6.104 6.005 1.00 93.81 121 PHE A C 1
ATOM 1001 O O . PHE A 1 121 ? -12.655 -5.954 4.829 1.00 93.81 121 PHE A O 1
ATOM 1008 N N . VAL A 1 122 ? -12.110 -6.418 6.960 1.00 95.12 122 VAL A N 1
ATOM 1009 C CA . VAL A 1 122 ? -10.671 -6.566 6.711 1.00 95.12 122 VAL A CA 1
ATOM 1010 C C . VAL A 1 122 ? -10.210 -8.018 6.772 1.00 95.12 122 VAL A C 1
ATOM 1012 O O . VAL A 1 122 ? -10.816 -8.858 7.427 1.00 95.12 122 VAL A O 1
ATOM 1015 N N . VAL A 1 123 ? -9.097 -8.317 6.106 1.00 96.75 123 VAL A N 1
ATOM 1016 C CA . VAL A 1 123 ? -8.421 -9.615 6.173 1.00 96.75 123 VAL A CA 1
ATOM 1017 C C . VAL A 1 123 ? -6.928 -9.419 6.397 1.00 96.75 123 VAL A C 1
ATOM 1019 O O . VAL A 1 123 ? -6.323 -8.480 5.880 1.00 96.75 123 VAL A O 1
ATOM 1022 N N . ARG A 1 124 ? -6.332 -10.317 7.181 1.00 97.50 124 ARG A N 1
ATOM 1023 C CA . ARG A 1 124 ? -4.902 -10.301 7.490 1.00 97.50 124 ARG A CA 1
ATOM 1024 C C . ARG A 1 124 ? -4.131 -11.056 6.419 1.00 97.50 124 ARG A C 1
ATOM 1026 O O . ARG A 1 124 ? -4.489 -12.185 6.081 1.00 97.50 124 ARG A O 1
ATOM 1033 N N . LEU A 1 125 ? -3.038 -10.483 5.921 1.00 98.12 125 LEU A N 1
ATOM 1034 C CA . LEU A 1 125 ? -2.207 -11.165 4.928 1.00 98.12 125 LEU A CA 1
ATOM 1035 C C . LEU A 1 125 ? -1.536 -12.418 5.491 1.00 98.12 125 LEU A C 1
ATOM 1037 O O . LEU A 1 125 ? -1.387 -13.375 4.741 1.00 98.12 125 LEU A O 1
ATOM 1041 N N . LYS A 1 126 ? -1.204 -12.473 6.788 1.00 97.69 126 LYS A N 1
ATOM 1042 C CA . LYS A 1 126 ? -0.644 -13.689 7.412 1.00 97.69 126 LYS A CA 1
ATOM 1043 C C . LYS A 1 126 ? -1.569 -14.914 7.343 1.00 97.69 126 LYS A C 1
ATOM 1045 O O . LYS A 1 126 ? -1.093 -16.030 7.499 1.00 97.69 126 LYS A O 1
ATOM 1050 N N . ASP A 1 127 ? -2.874 -14.708 7.137 1.00 97.00 127 ASP A N 1
ATOM 1051 C CA . ASP A 1 127 ? -3.854 -15.794 6.989 1.00 97.00 127 ASP A CA 1
ATOM 1052 C C . ASP A 1 127 ? -3.925 -16.308 5.536 1.00 97.00 127 ASP A C 1
ATOM 1054 O O . ASP A 1 127 ? -4.615 -17.285 5.250 1.00 97.00 127 ASP A O 1
ATOM 1058 N N . ARG A 1 128 ? -3.255 -15.623 4.598 1.00 96.69 128 ARG A N 1
ATOM 1059 C CA . ARG A 1 128 ? -3.294 -15.890 3.150 1.00 96.69 128 ARG A CA 1
ATOM 1060 C C . ARG A 1 128 ? -1.919 -16.186 2.561 1.00 96.69 128 ARG A C 1
ATOM 1062 O O . ARG A 1 128 ? -1.820 -16.988 1.641 1.00 96.69 128 ARG A O 1
ATOM 1069 N N . LEU A 1 129 ? -0.875 -15.540 3.073 1.00 96.75 129 LEU A N 1
ATOM 1070 C CA . LEU A 1 129 ? 0.500 -15.669 2.611 1.00 96.75 129 LEU A CA 1
ATOM 1071 C C . LEU A 1 129 ? 1.346 -16.421 3.651 1.00 96.75 129 LEU A C 1
ATOM 1073 O O . LEU A 1 129 ? 1.171 -16.188 4.847 1.00 96.75 129 LEU A O 1
ATOM 1077 N N . PRO A 1 130 ? 2.321 -17.250 3.223 1.00 94.94 130 PRO A N 1
ATOM 1078 C CA . PRO A 1 130 ? 3.144 -18.039 4.143 1.00 94.94 130 PRO A CA 1
ATOM 1079 C C . PRO A 1 130 ? 3.971 -17.194 5.119 1.00 94.94 130 PRO A C 1
ATOM 1081 O O . PRO A 1 130 ? 4.012 -17.473 6.316 1.00 94.94 130 PRO A O 1
ATOM 1084 N N . CYS A 1 131 ? 4.659 -16.166 4.614 1.00 96.88 131 CYS A N 1
ATOM 1085 C CA . CYS A 1 131 ? 5.478 -15.264 5.418 1.00 96.88 131 CYS A CA 1
ATOM 1086 C C . CYS A 1 131 ? 5.782 -13.957 4.664 1.00 96.88 131 CYS A C 1
ATOM 1088 O O . CYS A 1 131 ? 5.517 -13.825 3.467 1.00 96.88 131 CYS A O 1
ATOM 1090 N N . ARG A 1 132 ? 6.370 -12.984 5.372 1.00 97.25 132 ARG A N 1
ATOM 1091 C CA . ARG A 1 132 ? 6.742 -11.675 4.806 1.00 97.25 132 ARG A CA 1
ATOM 1092 C C . ARG A 1 132 ? 7.827 -11.776 3.732 1.00 97.25 132 ARG A C 1
ATOM 1094 O O . ARG A 1 132 ? 7.791 -11.002 2.784 1.00 97.25 132 ARG A O 1
ATOM 1101 N N . ALA A 1 133 ? 8.749 -12.733 3.862 1.00 97.06 133 ALA A N 1
ATOM 1102 C CA . ALA A 1 133 ? 9.792 -12.965 2.863 1.00 97.06 133 ALA A CA 1
ATOM 1103 C C . ALA A 1 133 ? 9.178 -13.378 1.518 1.00 97.06 133 ALA A C 1
ATOM 1105 O O . ALA A 1 133 ? 9.478 -12.770 0.503 1.00 97.06 133 ALA A O 1
ATOM 1106 N N . THR A 1 134 ? 8.195 -14.286 1.530 1.00 96.31 134 THR A N 1
ATOM 1107 C CA . THR A 1 134 ? 7.463 -14.667 0.314 1.00 96.31 134 THR A CA 1
ATOM 1108 C C . THR A 1 134 ? 6.790 -13.475 -0.367 1.00 96.31 134 THR A C 1
ATOM 1110 O O . THR A 1 134 ? 6.782 -13.405 -1.592 1.00 96.31 134 THR A O 1
ATOM 1113 N N . LEU A 1 135 ? 6.225 -12.536 0.402 1.00 96.88 135 LEU A N 1
ATOM 1114 C CA . LEU A 1 135 ? 5.657 -11.313 -0.167 1.00 96.88 135 LEU A CA 1
ATOM 1115 C C . LEU A 1 135 ? 6.739 -10.447 -0.828 1.00 96.88 135 LEU A C 1
ATOM 1117 O O . LEU A 1 135 ? 6.528 -9.972 -1.940 1.00 96.88 135 LEU A O 1
ATOM 1121 N N . ALA A 1 136 ? 7.880 -10.251 -0.163 1.00 95.94 136 ALA A N 1
ATOM 1122 C CA . ALA A 1 136 ? 8.995 -9.484 -0.712 1.00 95.94 136 ALA A CA 1
ATOM 1123 C C . ALA A 1 136 ? 9.524 -10.112 -2.013 1.00 95.94 136 ALA A C 1
ATOM 1125 O O . ALA A 1 136 ? 9.589 -9.424 -3.028 1.00 95.94 136 ALA A O 1
ATOM 1126 N N . ASP A 1 137 ? 9.781 -11.422 -2.015 1.00 96.75 137 ASP A N 1
ATOM 1127 C CA . ASP A 1 137 ? 10.267 -12.155 -3.188 1.00 96.75 137 ASP A CA 1
ATOM 1128 C C . ASP A 1 137 ? 9.291 -12.037 -4.368 1.00 96.75 137 ASP A C 1
ATOM 1130 O O . ASP A 1 137 ? 9.689 -11.749 -5.495 1.00 96.75 137 ASP A O 1
ATOM 1134 N N . GLN A 1 138 ? 7.988 -12.202 -4.111 1.00 97.19 138 GLN A N 1
ATOM 1135 C CA . GLN A 1 138 ? 6.962 -12.088 -5.150 1.00 97.19 138 GLN A CA 1
ATOM 1136 C C . GLN A 1 138 ? 6.842 -10.663 -5.701 1.00 97.19 138 GLN A C 1
ATOM 1138 O O . GLN A 1 138 ? 6.619 -10.502 -6.901 1.00 97.19 138 GLN A O 1
ATOM 1143 N N . LEU A 1 139 ? 7.001 -9.636 -4.859 1.00 96.75 139 LEU A N 1
ATOM 1144 C CA . LEU A 1 139 ? 7.040 -8.243 -5.308 1.00 96.75 139 LEU A CA 1
ATOM 1145 C C . LEU A 1 139 ? 8.254 -7.981 -6.197 1.00 96.75 139 LEU A C 1
ATOM 1147 O O . LEU A 1 139 ? 8.095 -7.369 -7.252 1.00 96.75 139 LEU A O 1
ATOM 1151 N N . CYS A 1 140 ? 9.431 -8.480 -5.812 1.00 97.00 140 CYS A N 1
ATOM 1152 C CA . CYS A 1 140 ? 10.636 -8.382 -6.629 1.00 97.00 140 CYS A CA 1
ATOM 1153 C C . CYS A 1 140 ? 10.426 -9.047 -7.996 1.00 97.00 140 CYS A C 1
ATOM 1155 O O . CYS A 1 140 ? 10.556 -8.386 -9.024 1.00 97.00 140 CYS A O 1
ATOM 1157 N N . SER A 1 141 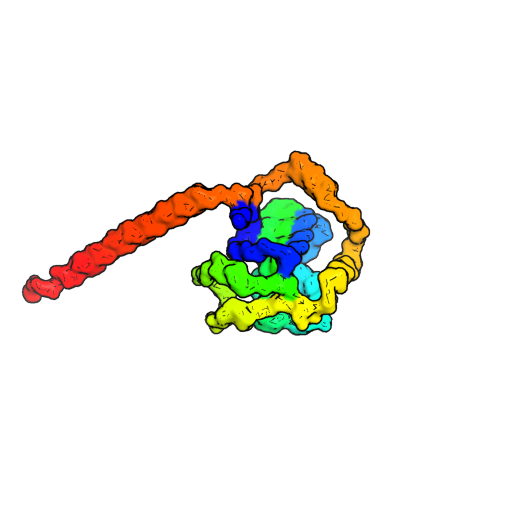? 9.968 -10.302 -8.026 1.00 96.94 141 SER A N 1
ATOM 1158 C CA . SER A 1 141 ? 9.697 -11.000 -9.290 1.00 96.94 141 SER A CA 1
ATOM 1159 C C . SER A 1 141 ? 8.641 -10.297 -10.152 1.00 96.94 141 SER A C 1
ATOM 1161 O O . SER A 1 141 ? 8.750 -10.297 -11.376 1.00 96.94 141 SER A O 1
ATOM 1163 N N . SER A 1 142 ? 7.614 -9.692 -9.540 1.00 96.81 142 SER A N 1
ATOM 1164 C CA . SER A 1 142 ? 6.592 -8.925 -10.267 1.00 96.81 142 SER A CA 1
ATOM 1165 C C . SER A 1 142 ? 7.178 -7.674 -10.928 1.00 96.81 142 SER A C 1
ATOM 1167 O O . SER A 1 142 ? 6.900 -7.399 -12.096 1.00 96.81 142 SER A O 1
ATOM 1169 N N . LEU A 1 143 ? 8.038 -6.940 -10.217 1.00 95.62 143 LEU A N 1
ATOM 1170 C CA . LEU A 1 143 ? 8.719 -5.763 -10.756 1.00 95.62 143 LEU A CA 1
ATOM 1171 C C . LEU A 1 143 ? 9.696 -6.135 -11.881 1.00 95.62 143 LEU A C 1
ATOM 1173 O O . LEU A 1 143 ? 9.698 -5.488 -12.925 1.00 95.62 143 LEU A O 1
ATOM 1177 N N . GLU A 1 144 ? 10.480 -7.199 -11.722 1.00 96.56 144 GLU A N 1
ATOM 1178 C CA . GLU A 1 144 ? 11.372 -7.686 -12.785 1.00 96.56 144 GLU A CA 1
ATOM 1179 C C . GLU A 1 144 ? 10.586 -8.105 -14.032 1.00 96.56 144 GLU A C 1
ATOM 1181 O O . GLU A 1 144 ? 10.936 -7.722 -15.149 1.00 96.56 144 GLU A O 1
ATOM 1186 N N . ALA A 1 145 ? 9.469 -8.819 -13.853 1.00 95.75 145 ALA A N 1
ATOM 1187 C CA . ALA A 1 145 ? 8.577 -9.194 -14.949 1.00 95.75 145 ALA A CA 1
ATOM 1188 C C . ALA A 1 145 ? 7.930 -7.976 -15.633 1.00 95.75 145 ALA A C 1
ATOM 1190 O O . ALA A 1 145 ? 7.662 -8.014 -16.834 1.00 95.75 145 ALA A O 1
ATOM 1191 N N . ALA A 1 146 ? 7.722 -6.882 -14.895 1.00 93.19 146 ALA A N 1
ATOM 1192 C CA . ALA A 1 146 ? 7.280 -5.598 -15.434 1.00 93.19 146 ALA A CA 1
ATOM 1193 C C . ALA A 1 146 ? 8.409 -4.797 -16.122 1.00 93.19 146 ALA A C 1
ATOM 1195 O O . ALA A 1 146 ? 8.165 -3.695 -16.612 1.00 93.19 146 ALA A O 1
ATOM 1196 N N . GLY A 1 147 ? 9.629 -5.342 -16.192 1.00 93.38 147 GLY A N 1
ATOM 1197 C CA . GLY A 1 147 ? 10.768 -4.753 -16.896 1.00 93.38 147 GLY A CA 1
ATOM 1198 C C . GLY A 1 147 ? 11.636 -3.824 -16.046 1.00 93.38 147 GLY A C 1
ATOM 1199 O O . GLY A 1 147 ? 12.470 -3.105 -16.598 1.00 93.38 147 GLY A O 1
ATOM 1200 N N . PHE A 1 148 ? 11.463 -3.813 -14.721 1.00 93.88 148 PHE A N 1
ATOM 1201 C CA . PHE A 1 148 ? 12.346 -3.064 -13.829 1.00 93.88 148 PHE A CA 1
ATOM 1202 C C . PHE A 1 148 ? 13.644 -3.827 -13.562 1.00 93.88 148 PHE A C 1
ATOM 1204 O O . PHE A 1 148 ? 13.647 -5.040 -13.378 1.00 93.88 148 PHE A O 1
ATOM 1211 N N . CYS A 1 149 ? 14.750 -3.089 -13.484 1.00 95.50 149 CYS A N 1
ATOM 1212 C CA . CYS A 1 149 ? 16.001 -3.598 -12.934 1.00 95.50 149 CYS A CA 1
ATOM 1213 C C . CYS A 1 149 ? 16.031 -3.280 -11.438 1.00 95.50 149 CYS A C 1
ATOM 1215 O O . CYS A 1 149 ? 15.943 -2.108 -11.060 1.00 95.50 149 CYS A O 1
ATOM 1217 N N . LEU A 1 150 ? 16.109 -4.310 -10.598 1.00 95.56 150 LEU A N 1
ATOM 1218 C CA . LEU A 1 150 ? 16.101 -4.149 -9.150 1.00 95.56 150 LEU A CA 1
ATOM 1219 C C . LEU A 1 150 ? 17.511 -3.965 -8.599 1.00 95.56 150 LEU A C 1
ATOM 1221 O O . LEU A 1 150 ? 18.457 -4.630 -9.014 1.00 95.56 150 LEU A O 1
ATOM 1225 N N . GLN A 1 151 ? 17.619 -3.079 -7.616 1.00 94.44 151 GLN A N 1
ATOM 1226 C CA . GLN A 1 151 ? 18.828 -2.863 -6.839 1.00 94.44 151 GLN A CA 1
ATOM 1227 C C . GLN A 1 151 ? 18.442 -2.762 -5.365 1.00 94.44 151 GLN A C 1
ATOM 1229 O O . GLN A 1 151 ? 17.526 -2.017 -5.008 1.00 94.44 151 GLN A O 1
ATOM 1234 N N . GLU A 1 152 ? 19.140 -3.508 -4.512 1.00 92.44 152 GLU A N 1
ATOM 1235 C CA . GLU A 1 152 ? 18.996 -3.364 -3.068 1.00 92.44 152 GLU A CA 1
ATOM 1236 C C . GLU A 1 152 ? 19.596 -2.036 -2.595 1.00 92.44 152 GLU A C 1
ATOM 1238 O O . GLU A 1 152 ? 20.629 -1.579 -3.083 1.00 92.44 152 GLU A O 1
ATOM 1243 N N . SER A 1 153 ? 18.924 -1.426 -1.627 1.00 92.00 153 SER A N 1
ATOM 1244 C CA . SER A 1 153 ? 19.310 -0.175 -0.982 1.00 92.00 153 SER A CA 1
ATOM 1245 C C . SER A 1 153 ? 19.060 -0.310 0.521 1.00 92.00 153 SER A C 1
ATOM 1247 O O . SER A 1 153 ? 18.465 -1.291 0.980 1.00 92.00 153 SER A O 1
ATOM 1249 N N . CYS A 1 154 ? 19.516 0.655 1.313 1.00 92.00 154 CYS A N 1
ATOM 1250 C CA . CYS A 1 154 ? 19.355 0.637 2.762 1.00 92.00 154 CYS A CA 1
ATOM 1251 C C . CYS A 1 154 ? 18.709 1.918 3.295 1.00 92.00 154 CYS A C 1
ATOM 1253 O O . CYS A 1 154 ? 18.645 2.950 2.628 1.00 92.00 154 CYS A O 1
ATOM 1255 N N . LEU A 1 155 ? 18.245 1.861 4.547 1.00 89.94 155 LEU A N 1
ATOM 1256 C CA . LEU A 1 155 ? 17.633 3.018 5.202 1.00 89.94 155 LEU A CA 1
ATOM 1257 C C . LEU A 1 155 ? 18.593 4.209 5.309 1.00 89.94 155 LEU A C 1
ATOM 1259 O O . LEU A 1 155 ? 18.138 5.338 5.185 1.00 89.94 155 LEU A O 1
ATOM 1263 N N . ALA A 1 156 ? 19.899 3.972 5.466 1.00 92.50 156 ALA A N 1
ATOM 1264 C CA . ALA A 1 156 ? 20.885 5.048 5.556 1.00 92.50 156 ALA A CA 1
ATOM 1265 C C . ALA A 1 156 ? 20.948 5.889 4.265 1.00 92.50 156 ALA A C 1
ATOM 1267 O O . ALA A 1 156 ? 20.972 7.114 4.331 1.00 92.50 156 ALA A O 1
ATOM 1268 N N . GLU A 1 157 ? 20.889 5.251 3.092 1.00 90.56 157 GLU A N 1
ATOM 1269 C CA . GLU A 1 157 ? 20.844 5.955 1.800 1.00 90.56 157 GLU A CA 1
ATOM 1270 C C . GLU A 1 157 ? 19.542 6.757 1.643 1.00 90.56 157 GLU A C 1
ATOM 1272 O O . GLU A 1 157 ? 19.545 7.890 1.157 1.00 90.56 157 GLU A O 1
ATOM 1277 N N . ALA A 1 158 ? 18.417 6.195 2.099 1.00 86.06 158 ALA A N 1
ATOM 1278 C CA . ALA A 1 158 ? 17.134 6.893 2.098 1.00 86.06 158 ALA A CA 1
ATOM 1279 C C . ALA A 1 158 ? 17.131 8.107 3.050 1.00 86.06 158 ALA A C 1
ATOM 1281 O O . ALA A 1 158 ? 16.575 9.154 2.712 1.00 86.06 158 ALA A O 1
ATOM 1282 N N . GLU A 1 159 ? 17.759 7.986 4.223 1.00 88.69 159 GLU A N 1
ATOM 1283 C CA . GLU A 1 159 ? 17.927 9.071 5.194 1.00 88.69 159 GLU A CA 1
ATOM 1284 C C . GLU A 1 159 ? 18.807 10.196 4.642 1.00 88.69 159 GLU A C 1
ATOM 1286 O O . GLU A 1 159 ? 18.449 11.368 4.770 1.00 88.69 159 GLU A O 1
ATOM 1291 N N . GLU A 1 160 ? 19.909 9.858 3.972 1.00 89.56 160 GLU A N 1
ATOM 1292 C CA . GLU A 1 160 ? 20.785 10.831 3.317 1.00 89.56 160 GLU A CA 1
ATOM 1293 C C . GLU A 1 160 ? 20.041 11.603 2.214 1.00 89.56 160 GLU A C 1
ATOM 1295 O O . GLU A 1 160 ? 20.052 12.840 2.190 1.00 89.56 160 GLU A O 1
ATOM 1300 N N . ALA A 1 161 ? 19.307 10.895 1.349 1.00 85.50 161 ALA A N 1
ATOM 1301 C CA . ALA A 1 161 ? 18.491 11.515 0.307 1.00 85.50 161 ALA A CA 1
ATOM 1302 C C . ALA A 1 161 ? 17.408 12.445 0.888 1.00 85.50 161 ALA A C 1
ATOM 1304 O O . ALA A 1 161 ? 17.153 13.529 0.348 1.00 85.50 161 ALA A O 1
ATOM 1305 N N . LEU A 1 162 ? 16.790 12.046 2.005 1.00 83.94 162 LEU A N 1
ATOM 1306 C CA . LEU A 1 162 ? 15.791 12.846 2.715 1.00 83.94 162 LEU A CA 1
ATOM 1307 C C . LEU A 1 162 ? 16.402 14.090 3.377 1.00 83.94 162 LEU A C 1
ATOM 1309 O O . LEU A 1 162 ? 15.772 15.150 3.379 1.00 83.94 162 LEU A O 1
ATOM 1313 N N . ALA A 1 163 ? 17.612 13.984 3.930 1.00 85.62 163 ALA A N 1
ATOM 1314 C CA . ALA A 1 163 ? 18.326 15.115 4.517 1.00 85.62 163 ALA A CA 1
ATOM 1315 C C . ALA A 1 163 ? 18.689 16.166 3.455 1.00 85.62 163 ALA A C 1
ATOM 1317 O O . ALA A 1 163 ? 18.579 17.366 3.716 1.00 85.62 163 ALA A O 1
ATOM 1318 N N . ALA A 1 164 ? 19.053 15.723 2.247 1.00 84.50 164 ALA A N 1
ATOM 1319 C CA . ALA A 1 164 ? 19.340 16.603 1.117 1.00 84.50 164 ALA A CA 1
ATOM 1320 C C . ALA A 1 164 ? 18.084 17.303 0.564 1.00 84.50 164 ALA A C 1
ATOM 1322 O O . ALA A 1 164 ? 18.158 18.449 0.123 1.00 84.50 164 ALA A O 1
ATOM 1323 N N . ASN A 1 165 ? 16.925 16.636 0.595 1.00 72.25 165 ASN A N 1
ATOM 1324 C CA . ASN A 1 165 ? 15.659 17.162 0.085 1.00 72.25 165 ASN A CA 1
ATOM 1325 C C . ASN A 1 165 ? 14.521 16.901 1.074 1.00 72.25 165 ASN A C 1
ATOM 1327 O O . ASN A 1 165 ? 13.847 15.869 1.025 1.00 72.25 165 ASN A O 1
ATOM 1331 N N . LYS A 1 166 ? 14.259 17.870 1.956 1.00 66.69 166 LYS A N 1
ATOM 1332 C CA . LYS A 1 166 ? 13.183 17.738 2.940 1.00 66.69 166 LYS A CA 1
ATOM 1333 C C . LYS A 1 166 ? 11.829 17.593 2.240 1.00 66.69 166 LYS A C 1
ATOM 1335 O O . LYS A 1 166 ? 11.404 18.471 1.490 1.00 66.69 166 LYS A O 1
ATOM 1340 N N . LEU A 1 167 ? 11.107 16.517 2.553 1.00 61.62 167 LEU A N 1
ATOM 1341 C CA . LEU A 1 167 ? 9.723 16.336 2.118 1.00 61.62 167 LEU A CA 1
ATOM 1342 C C . LEU A 1 167 ? 8.821 17.396 2.767 1.00 61.62 167 LEU A C 1
ATOM 1344 O O . LEU A 1 167 ? 8.489 17.329 3.953 1.00 61.62 167 LEU A O 1
ATOM 1348 N N . CYS A 1 168 ? 8.396 18.377 1.975 1.00 66.56 168 CYS A N 1
ATOM 1349 C CA . CYS A 1 168 ? 7.407 19.365 2.382 1.00 66.56 168 CYS A CA 1
ATOM 1350 C C . CYS A 1 168 ? 6.034 18.689 2.531 1.00 66.56 168 CYS A C 1
ATOM 1352 O O . CYS A 1 168 ? 5.402 18.338 1.539 1.00 66.56 168 CYS A O 1
ATOM 1354 N N . GLY A 1 169 ? 5.556 18.506 3.766 1.00 79.81 169 GLY A N 1
ATOM 1355 C CA . GLY A 1 169 ? 4.154 18.155 4.035 1.00 79.81 169 GLY A CA 1
ATOM 1356 C C . GLY A 1 169 ? 3.924 16.986 4.991 1.00 79.81 169 GLY A C 1
ATOM 1357 O O . GLY A 1 169 ? 2.855 16.935 5.597 1.00 79.81 169 GLY A O 1
ATOM 1358 N N . THR A 1 170 ? 4.904 16.097 5.194 1.00 87.94 170 THR A N 1
ATOM 1359 C CA . THR A 1 170 ? 4.838 15.136 6.308 1.00 87.94 170 THR A CA 1
ATOM 1360 C C . THR A 1 170 ? 5.302 15.811 7.585 1.00 87.94 170 THR A C 1
ATOM 1362 O O . THR A 1 170 ? 6.388 16.388 7.626 1.00 87.94 170 THR A O 1
ATOM 1365 N N . ARG A 1 171 ? 4.495 15.732 8.641 1.00 89.56 171 ARG A N 1
ATOM 1366 C CA . ARG A 1 171 ? 4.849 16.288 9.948 1.00 89.56 171 ARG A CA 1
ATOM 1367 C C . ARG A 1 171 ? 4.338 15.422 11.086 1.00 89.56 171 ARG A C 1
ATOM 1369 O O . ARG A 1 171 ? 3.203 14.945 11.049 1.00 89.56 171 ARG A O 1
ATOM 1376 N N . GLN A 1 172 ? 5.174 15.264 12.105 1.00 91.25 172 GLN A N 1
ATOM 1377 C CA . GLN A 1 172 ? 4.723 14.796 13.406 1.00 91.25 172 GLN A CA 1
ATOM 1378 C C . GLN A 1 172 ? 3.854 15.887 14.038 1.00 91.25 172 GLN A C 1
ATOM 1380 O O . GLN A 1 172 ? 4.166 17.074 13.938 1.00 91.25 172 GLN A O 1
ATOM 1385 N N . LEU A 1 173 ? 2.727 15.482 14.612 1.00 92.88 173 LEU A N 1
ATOM 1386 C CA . LEU A 1 173 ? 1.789 16.361 15.291 1.00 92.88 173 LEU A CA 1
ATOM 1387 C C . LEU A 1 173 ? 1.922 16.194 16.802 1.00 92.88 173 LEU A C 1
ATOM 1389 O O . LEU A 1 173 ? 2.042 15.076 17.306 1.00 92.88 173 LEU A O 1
ATOM 1393 N N . GLU A 1 174 ? 1.816 17.311 17.515 1.00 93.44 174 GLU A N 1
ATOM 1394 C CA . GLU A 1 174 ? 1.844 17.338 18.971 1.00 93.44 174 GLU A CA 1
ATOM 1395 C C . GLU A 1 174 ? 0.428 17.192 19.538 1.00 93.44 174 GLU A C 1
ATOM 1397 O O . GLU A 1 174 ? -0.472 17.980 19.234 1.00 93.44 174 GLU A O 1
ATOM 1402 N N . TRP A 1 175 ? 0.222 16.193 20.400 1.00 91.69 175 TRP A N 1
ATOM 1403 C CA . TRP A 1 175 ? -1.093 15.880 20.973 1.00 91.69 175 TRP A CA 1
ATOM 1404 C C . TRP A 1 175 ? -1.804 17.065 21.631 1.00 91.69 175 TRP A C 1
ATOM 1406 O O . TRP A 1 175 ? -2.998 17.233 21.376 1.00 91.69 175 TRP A O 1
ATOM 1416 N N . PRO A 1 176 ? -1.136 17.908 22.445 1.00 93.12 176 PRO A N 1
ATOM 1417 C CA . PRO A 1 176 ? -1.810 19.043 23.068 1.00 93.12 176 PRO A CA 1
ATOM 1418 C C . PRO A 1 176 ? -2.423 20.008 22.047 1.00 93.12 176 PRO A C 1
ATOM 1420 O O . PRO A 1 176 ? -3.524 20.508 22.273 1.00 93.12 176 PRO A O 1
ATOM 1423 N N . GLN A 1 177 ? -1.739 20.225 20.918 1.00 91.50 177 GLN A N 1
ATOM 1424 C CA . GLN A 1 177 ? -2.197 21.108 19.844 1.00 91.50 177 GLN A CA 1
ATOM 1425 C C . GLN A 1 177 ? -3.394 20.496 19.117 1.00 91.50 177 GLN A C 1
ATOM 1427 O O . GLN A 1 177 ? -4.441 21.129 19.027 1.00 91.50 177 GLN A O 1
ATOM 1432 N N . VAL A 1 178 ? -3.287 19.228 18.710 1.00 90.62 178 VAL A N 1
ATOM 1433 C CA . VAL A 1 178 ? -4.371 18.514 18.012 1.00 90.62 178 VAL A CA 1
ATOM 1434 C C . VAL A 1 178 ? -5.644 18.454 18.856 1.00 90.62 178 VAL A C 1
ATOM 1436 O O . VAL A 1 178 ? -6.739 18.702 18.361 1.00 90.62 178 VAL A O 1
ATOM 1439 N N . LEU A 1 179 ? -5.520 18.175 20.156 1.00 90.19 179 LEU A N 1
ATOM 1440 C CA . LEU A 1 179 ? -6.674 18.139 21.057 1.00 90.19 179 LEU A CA 1
ATOM 1441 C C . LEU A 1 179 ? -7.297 19.524 21.271 1.00 90.19 179 LEU A C 1
ATOM 1443 O O . LEU A 1 179 ? -8.503 19.620 21.492 1.00 90.19 179 LEU A O 1
ATOM 1447 N N . ALA A 1 180 ? -6.497 20.593 21.252 1.00 92.25 180 ALA A N 1
ATOM 1448 C CA . ALA A 1 180 ? -7.013 21.955 21.338 1.00 92.25 180 ALA A CA 1
ATOM 1449 C C . ALA A 1 180 ? -7.792 22.343 20.071 1.00 92.25 180 ALA A C 1
ATOM 1451 O O . ALA A 1 180 ? -8.905 22.851 20.195 1.00 92.25 180 ALA A O 1
ATOM 1452 N N . GLU A 1 181 ? -7.252 22.036 18.888 1.00 91.19 181 GLU A N 1
ATOM 1453 C CA . GLU A 1 181 ? -7.903 22.266 17.590 1.00 91.19 181 GLU A CA 1
ATOM 1454 C C . GLU A 1 181 ? -9.237 21.508 17.484 1.00 91.19 181 GLU A C 1
ATOM 1456 O O . GLU A 1 181 ? -10.263 22.100 17.152 1.00 91.19 181 GLU A O 1
ATOM 1461 N N . GLU A 1 182 ? -9.265 20.223 17.853 1.00 88.62 182 GLU A N 1
ATOM 1462 C CA . GLU A 1 182 ? -10.497 19.421 17.827 1.00 88.62 182 GLU A CA 1
ATOM 1463 C C . GLU A 1 182 ? -11.546 19.929 18.827 1.00 88.62 182 GLU A C 1
ATOM 1465 O O . GLU A 1 182 ? -12.731 19.982 18.503 1.00 88.62 182 GLU A O 1
ATOM 1470 N N . ARG A 1 183 ? -11.141 20.368 20.030 1.00 91.81 183 ARG A N 1
ATOM 1471 C CA . ARG A 1 183 ? -12.072 20.990 20.990 1.00 91.81 183 ARG A CA 1
ATOM 1472 C C . ARG A 1 183 ? -12.685 22.276 20.442 1.00 91.81 183 ARG A C 1
ATOM 1474 O O . ARG A 1 183 ? -13.886 22.475 20.597 1.00 91.81 183 ARG A O 1
ATOM 1481 N N . GLN A 1 184 ? -11.882 23.127 19.803 1.00 90.50 184 GLN A N 1
ATOM 1482 C CA . GLN A 1 184 ? -12.375 24.354 19.173 1.00 90.50 184 GLN A CA 1
ATOM 1483 C C . GLN A 1 184 ? -13.339 24.047 18.026 1.00 90.50 184 GLN A C 1
ATOM 1485 O O . GLN A 1 184 ? -14.398 24.665 17.942 1.00 90.50 184 GLN A O 1
ATOM 1490 N N . ARG A 1 185 ? -13.014 23.061 17.184 1.00 89.44 185 ARG A N 1
ATOM 1491 C CA . ARG A 1 185 ? -13.885 22.614 16.093 1.00 89.44 185 ARG A CA 1
ATOM 1492 C C . ARG A 1 185 ? -15.239 22.119 16.613 1.00 89.44 185 ARG A C 1
ATOM 1494 O O . ARG A 1 185 ? -16.270 22.577 16.132 1.00 89.44 185 ARG A O 1
ATOM 1501 N N . LEU A 1 186 ? -15.246 21.265 17.638 1.00 87.94 186 LEU A N 1
ATOM 1502 C CA . LEU A 1 186 ? -16.483 20.765 18.253 1.00 87.94 186 LEU A CA 1
ATOM 1503 C C . LEU A 1 186 ? -17.321 21.892 18.880 1.00 87.94 186 LEU A C 1
ATOM 1505 O O . LEU A 1 186 ? -18.544 21.878 18.774 1.00 87.94 186 LEU A O 1
ATOM 1509 N N . GLN A 1 187 ? -16.683 22.890 19.501 1.00 88.56 187 GLN A N 1
ATOM 1510 C CA . GLN A 1 187 ? -17.378 24.070 20.034 1.00 88.56 187 GLN A CA 1
ATOM 1511 C C . GLN A 1 187 ? -18.009 24.925 18.923 1.00 88.56 187 GLN A C 1
ATOM 1513 O O . GLN A 1 187 ? -19.125 25.414 19.088 1.00 88.56 187 GLN A O 1
ATOM 1518 N N . GLN A 1 188 ? -17.327 25.087 17.785 1.00 85.19 188 GLN A N 1
ATOM 1519 C CA . GLN A 1 188 ? -17.854 25.815 16.626 1.00 85.19 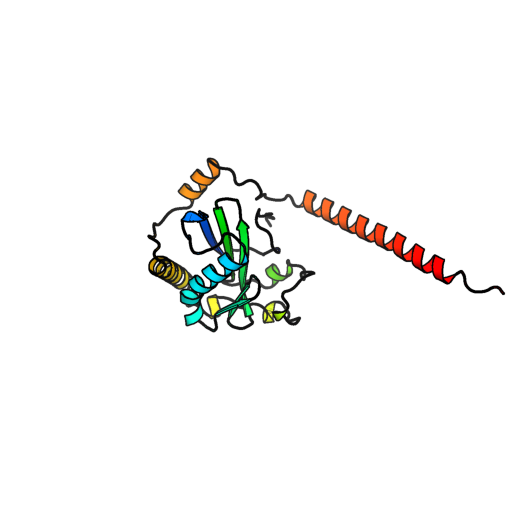188 GLN A CA 1
ATOM 1520 C C . GLN A 1 188 ? -19.036 25.082 15.975 1.00 85.19 188 GLN A C 1
ATOM 1522 O O . GLN A 1 188 ? -20.043 25.714 15.664 1.00 85.19 188 GLN A O 1
ATOM 1527 N N . GLU A 1 189 ? -18.950 23.758 15.827 1.00 83.75 189 GLU A N 1
ATOM 1528 C CA . GLU A 1 189 ? -20.036 22.923 15.296 1.00 83.75 189 GLU A CA 1
ATOM 1529 C C . GLU A 1 189 ? -21.279 22.964 16.215 1.00 83.75 189 GLU A C 1
ATOM 1531 O O . GLU A 1 189 ? -22.404 23.115 15.736 1.00 83.75 189 GLU A O 1
ATOM 1536 N N . GLN A 1 190 ? -21.093 22.943 17.543 1.00 76.50 190 GLN A N 1
ATOM 1537 C CA . GLN A 1 190 ? -22.189 23.078 18.515 1.00 76.50 190 GLN A CA 1
ATOM 1538 C C . GLN A 1 190 ? -22.819 24.482 18.527 1.00 76.50 190 GLN A C 1
ATOM 1540 O O . GLN A 1 190 ? -24.039 24.608 18.642 1.00 76.50 190 GLN A O 1
ATOM 1545 N N . GLY A 1 191 ? -22.016 25.540 18.371 1.00 69.94 191 GLY A N 1
ATOM 1546 C CA . GLY A 1 191 ? -22.510 26.919 18.295 1.00 69.94 191 GLY A CA 1
ATOM 1547 C C . GLY A 1 191 ? -23.286 27.225 17.006 1.00 69.94 191 GLY A C 1
ATOM 1548 O O . GLY A 1 191 ? -24.247 27.991 17.031 1.00 69.94 191 GLY A O 1
ATOM 1549 N N . GLN A 1 192 ? -22.921 26.598 15.883 1.00 59.47 192 GLN A N 1
ATOM 1550 C CA . GLN A 1 192 ? -23.645 26.740 14.613 1.00 59.47 192 GLN A CA 1
ATOM 1551 C C . GLN A 1 192 ? -24.974 25.965 14.602 1.00 59.47 192 GLN A C 1
ATOM 1553 O O . GLN A 1 192 ? -25.962 26.469 14.064 1.00 59.47 192 GLN A O 1
ATOM 1558 N N . GLY A 1 193 ? -25.039 24.798 15.255 1.00 55.25 193 GLY A N 1
ATOM 1559 C CA . GLY A 1 193 ? -26.284 24.033 15.414 1.00 55.25 193 GLY A CA 1
ATOM 1560 C C . GLY A 1 193 ? -27.351 24.761 16.244 1.00 55.25 193 GLY A C 1
ATOM 1561 O O . GLY A 1 193 ? -28.525 24.750 15.884 1.00 55.25 193 GLY A O 1
ATOM 1562 N N . GLN A 1 194 ? -26.949 25.487 17.297 1.00 52.53 194 GLN A N 1
ATOM 1563 C CA . GLN A 1 194 ? -27.881 26.269 18.127 1.00 52.53 194 GLN A CA 1
ATOM 1564 C C . GLN A 1 194 ? -28.504 27.467 17.389 1.00 52.53 194 GLN A C 1
ATOM 1566 O O . GLN A 1 194 ? -29.646 27.832 17.668 1.00 52.53 194 GLN A O 1
ATOM 1571 N N . HIS A 1 195 ? -27.797 28.063 16.423 1.00 50.72 195 HIS A N 1
ATOM 1572 C CA . HIS A 1 195 ? -28.342 29.154 15.607 1.00 50.72 195 HIS A CA 1
ATOM 1573 C C . HIS A 1 195 ? -29.313 28.674 14.516 1.00 50.72 195 HIS A C 1
ATOM 1575 O O . HIS A 1 195 ? -30.236 29.413 14.173 1.00 50.72 195 HIS A O 1
ATOM 1581 N N . GLN A 1 196 ? -29.158 27.451 13.992 1.00 49.53 196 GLN A N 1
ATOM 1582 C CA . GLN A 1 196 ? -30.111 26.881 13.027 1.00 49.53 196 GLN A CA 1
ATOM 1583 C C . GLN A 1 196 ? -31.425 26.432 13.689 1.00 49.53 196 GLN A C 1
ATOM 1585 O O . GLN A 1 196 ? -32.492 26.679 13.126 1.00 49.53 196 GLN A O 1
ATOM 1590 N N . ASP A 1 197 ? -31.380 25.885 14.908 1.00 50.16 197 ASP A N 1
ATOM 1591 C CA . ASP A 1 197 ? -32.591 25.478 15.645 1.00 50.16 197 ASP A CA 1
ATOM 1592 C C . ASP A 1 197 ? -33.452 26.668 16.109 1.00 50.16 197 ASP A C 1
ATOM 1594 O O . ASP A 1 197 ? -34.682 26.582 16.176 1.00 50.16 197 ASP A O 1
ATOM 1598 N N . GLN A 1 198 ? -32.840 27.828 16.371 1.00 50.59 198 GLN A N 1
ATOM 1599 C CA . GLN A 1 198 ? -33.589 29.053 16.682 1.00 50.59 198 GLN A CA 1
ATOM 1600 C C . GLN A 1 198 ? -34.305 29.648 15.455 1.00 50.59 198 GLN A C 1
ATOM 1602 O O . GLN A 1 198 ? -35.324 30.320 15.613 1.00 50.59 198 GLN A O 1
ATOM 1607 N N . GLY A 1 199 ? -33.831 29.369 14.235 1.00 46.59 199 GLY A N 1
ATOM 1608 C CA . GLY A 1 199 ? -34.474 29.812 12.991 1.00 46.59 199 GLY A CA 1
ATOM 1609 C C . GLY A 1 199 ? -35.724 29.005 12.619 1.00 46.59 199 GLY A C 1
ATOM 1610 O O . GLY A 1 199 ? -36.694 29.575 12.119 1.00 46.59 199 GLY A O 1
ATOM 1611 N N . LEU A 1 200 ? -35.746 27.698 12.907 1.00 47.38 200 LEU A N 1
ATOM 1612 C CA . LEU A 1 200 ? -36.910 26.836 12.650 1.00 47.38 200 LEU A CA 1
ATOM 1613 C C . LEU A 1 200 ? -38.045 27.034 13.668 1.00 47.38 200 LEU A C 1
ATOM 1615 O O . LEU A 1 200 ? -39.218 27.016 13.287 1.00 47.38 200 LEU A O 1
ATOM 1619 N N . ASN A 1 201 ? -37.722 27.305 14.937 1.00 47.38 201 ASN A N 1
ATOM 1620 C CA . ASN A 1 201 ? -38.735 27.614 15.955 1.00 47.38 201 ASN A CA 1
ATOM 1621 C C . ASN A 1 201 ? -39.375 29.005 15.778 1.00 47.38 201 ASN A C 1
ATOM 1623 O O . ASN A 1 201 ? -40.500 29.220 16.224 1.00 47.38 201 ASN A O 1
ATOM 1627 N N . ALA A 1 202 ? -38.716 29.943 15.089 1.00 49.62 202 ALA A N 1
ATOM 1628 C CA . ALA A 1 202 ? -39.306 31.245 14.763 1.00 49.62 202 ALA A CA 1
ATOM 1629 C C . ALA A 1 202 ? -40.303 31.180 13.585 1.00 49.62 202 ALA A C 1
ATOM 1631 O O . ALA A 1 202 ? -41.233 31.982 13.526 1.00 49.62 202 ALA A O 1
ATOM 1632 N N . ALA A 1 203 ? -40.156 30.216 12.668 1.00 48.38 203 ALA A N 1
ATOM 1633 C CA . ALA A 1 203 ? -41.030 30.074 11.497 1.00 48.38 203 ALA A CA 1
ATOM 1634 C C . ALA A 1 203 ? -42.368 29.364 11.796 1.00 48.38 203 ALA A C 1
ATOM 1636 O O . ALA A 1 203 ? -43.326 29.515 11.042 1.00 48.38 203 ALA A O 1
ATOM 1637 N N . THR A 1 204 ? -42.469 28.619 12.901 1.00 48.94 204 THR A N 1
ATOM 1638 C CA . THR A 1 204 ? -43.696 27.898 13.302 1.00 48.94 204 THR A CA 1
ATOM 1639 C C . THR A 1 204 ? -44.613 28.695 14.238 1.00 48.94 204 THR A C 1
ATOM 1641 O O . THR A 1 204 ? -45.762 28.309 14.433 1.00 48.94 204 THR A O 1
ATOM 1644 N N . ALA A 1 205 ? -44.172 29.851 14.748 1.00 50.38 205 ALA A N 1
ATOM 1645 C CA . ALA A 1 205 ? -44.982 30.730 15.602 1.00 50.38 205 ALA A CA 1
ATOM 1646 C C . ALA A 1 205 ? -45.832 31.767 14.827 1.00 50.38 205 ALA A C 1
ATOM 1648 O O . ALA A 1 205 ? -46.543 32.564 15.435 1.00 50.38 205 ALA A O 1
ATOM 1649 N N . GLY A 1 206 ? -45.777 31.765 13.489 1.00 49.66 206 GLY A N 1
ATOM 1650 C CA . GLY A 1 206 ? -46.406 32.767 12.621 1.00 49.66 206 GLY A CA 1
ATOM 1651 C C . GLY A 1 206 ? -47.605 32.274 11.809 1.00 49.66 206 GLY A C 1
ATOM 1652 O O . GLY A 1 206 ? -47.735 32.674 10.661 1.00 49.66 206 GLY A O 1
ATOM 1653 N N . THR A 1 207 ? -48.466 31.398 12.342 1.00 50.62 207 THR A N 1
ATOM 1654 C CA . THR A 1 207 ? -49.744 31.071 11.669 1.00 50.62 207 THR A CA 1
ATOM 1655 C C . THR A 1 207 ? -50.869 30.770 12.663 1.00 50.62 207 THR A C 1
ATOM 1657 O O . THR A 1 207 ? -51.375 29.659 12.746 1.00 50.62 207 THR A O 1
ATOM 1660 N N . SER A 1 208 ? -51.291 31.771 13.436 1.00 47.62 208 SER A N 1
ATOM 1661 C CA . SER A 1 208 ? -52.689 31.850 13.881 1.00 47.62 208 SER A CA 1
ATOM 1662 C C . SER A 1 208 ? -53.046 33.299 14.207 1.00 47.62 208 SER A C 1
ATOM 1664 O O . SER A 1 208 ? -52.739 33.773 15.297 1.00 47.62 208 SER A O 1
ATOM 1666 N N . GLN A 1 209 ? -53.654 34.002 13.253 1.00 43.78 209 GLN A N 1
ATOM 1667 C CA . GLN A 1 209 ? -54.640 35.066 13.480 1.00 43.78 209 GLN A CA 1
ATOM 1668 C C . GLN A 1 209 ? -55.108 35.611 12.124 1.00 43.78 209 GLN A C 1
ATOM 1670 O O . GLN A 1 209 ? -54.427 36.438 11.522 1.00 43.78 209 GLN A O 1
ATOM 1675 N N . ALA A 1 210 ? -56.241 35.075 11.662 1.00 38.81 210 ALA A N 1
ATOM 1676 C CA . ALA A 1 210 ? -57.379 35.731 10.999 1.00 38.81 210 ALA A CA 1
ATOM 1677 C C . ALA A 1 210 ? -58.182 34.670 10.235 1.00 38.81 210 ALA A C 1
ATOM 1679 O O . ALA A 1 210 ? -57.628 34.089 9.277 1.00 38.81 210 ALA A O 1
#